Protein AF-A0A2N6A3S1-F1 (afdb_monomer_lite)

pLDDT: mean 78.25, std 19.16, range [36.84, 97.0]

Radius of gyration: 30.88 Å; chains: 1; bounding box: 65×72×86 Å

Foldseek 3Di:
DDFQAALAQRHGDDDQQQFEADLVRDGDRRHGNQQHYNRDGPDLPDDLVNSLVVQLVVCVVVDVDDSVVSSVVSVVPRCPGPSNCPPDPDPDPVVVVVVVVVVVVVVVVVVVVVVVVVVVPPDDDDDDDDPDDPPPDPDPVVVVCPVVVVVVVVVVVVCVVVVVVVVVVVVVVVVVVVVVVVVVVVVVVCVVVVVD

Secondary structure (DSSP, 8-state):
-PPEE-TTT--EE-SGGGEEE-TTS-EEEEEETTTEETTEESSTT--HHHHHHHHHHHHHHHSS--HHHHHHHHHHHGGGSTTT-SS-----HHHHHHHHHHHHHHHHHHHHHHHHHHHTTSS-------SSGGG----THHHHHHHHHHHHHHHHHHHHHHHHHHHHHHHHHHHHHHHHHHHHHHHHHHHHHHT-

Structure (mmCIF, N/CA/C/O backbone):
data_AF-A0A2N6A3S1-F1
#
_entry.id   AF-A0A2N6A3S1-F1
#
loop_
_atom_site.group_PDB
_atom_site.id
_atom_site.type_symbol
_atom_site.label_atom_id
_atom_site.label_alt_id
_atom_site.label_comp_id
_atom_site.label_asym_id
_atom_site.label_entity_id
_atom_site.label_seq_id
_atom_site.pdbx_PDB_ins_code
_atom_site.Cartn_x
_atom_site.Cartn_y
_atom_site.Cartn_z
_atom_site.occupancy
_atom_site.B_iso_or_equiv
_atom_site.auth_seq_id
_atom_site.auth_comp_id
_atom_site.auth_asym_id
_atom_site.auth_atom_id
_atom_site.pdbx_PDB_model_num
ATOM 1 N N . MET A 1 1 ? -23.452 -13.274 -4.637 1.00 40.59 1 MET A N 1
ATOM 2 C CA . MET A 1 1 ? -23.212 -12.513 -3.392 1.00 40.59 1 MET A CA 1
ATOM 3 C C . MET A 1 1 ? -21.810 -11.937 -3.484 1.00 40.59 1 MET A C 1
ATOM 5 O O . MET A 1 1 ? -20.879 -12.708 -3.671 1.00 40.59 1 MET A O 1
ATOM 9 N N . GLY A 1 2 ? -21.663 -10.611 -3.503 1.00 53.91 2 GLY A N 1
ATOM 10 C CA . GLY A 1 2 ? -20.340 -9.985 -3.580 1.00 53.91 2 GLY A CA 1
ATOM 11 C C . GLY A 1 2 ? -19.585 -10.188 -2.268 1.00 53.91 2 GLY A C 1
ATOM 12 O O . GLY A 1 2 ? -20.137 -9.924 -1.204 1.00 53.91 2 GLY A O 1
ATOM 13 N N . THR A 1 3 ? -18.351 -10.680 -2.330 1.00 72.06 3 THR A N 1
ATOM 14 C CA . THR A 1 3 ? -17.467 -10.790 -1.162 1.00 72.06 3 THR A CA 1
ATOM 15 C C . THR A 1 3 ? -17.100 -9.393 -0.672 1.00 72.06 3 THR A C 1
ATOM 17 O O . THR A 1 3 ? -16.546 -8.606 -1.444 1.00 72.06 3 THR A O 1
ATOM 20 N N . ALA A 1 4 ? -17.387 -9.078 0.593 1.00 89.81 4 ALA A N 1
ATOM 21 C CA . ALA A 1 4 ? -16.931 -7.833 1.202 1.00 89.81 4 ALA A CA 1
ATOM 22 C C . ALA A 1 4 ? -15.394 -7.799 1.209 1.00 89.81 4 ALA A C 1
ATOM 24 O O . ALA A 1 4 ? -14.749 -8.814 1.463 1.00 89.81 4 ALA A O 1
ATOM 25 N N . ILE A 1 5 ? -14.798 -6.644 0.913 1.00 94.75 5 ILE A N 1
ATOM 26 C CA . ILE A 1 5 ? -13.342 -6.456 0.942 1.00 94.75 5 ILE A CA 1
ATOM 27 C C . ILE A 1 5 ? -12.977 -5.364 1.941 1.00 94.75 5 ILE A C 1
ATOM 29 O O . ILE A 1 5 ? -13.645 -4.331 2.024 1.00 94.75 5 ILE A O 1
ATOM 33 N N . CYS A 1 6 ? -11.900 -5.585 2.691 1.00 95.81 6 CYS A N 1
ATOM 34 C CA . CYS A 1 6 ? -11.396 -4.616 3.651 1.00 95.81 6 CYS A CA 1
ATOM 35 C C . CYS A 1 6 ? -10.925 -3.347 2.929 1.00 95.81 6 CYS A C 1
ATOM 37 O O . CYS A 1 6 ? -9.996 -3.384 2.123 1.00 95.81 6 CYS A O 1
ATOM 39 N N . GLN A 1 7 ? -11.489 -2.202 3.298 1.00 96.19 7 GLN A N 1
ATOM 40 C CA . GLN A 1 7 ? -11.211 -0.879 2.735 1.00 96.19 7 GLN A CA 1
ATOM 41 C C . GLN A 1 7 ? -9.877 -0.260 3.210 1.00 96.19 7 GLN A C 1
ATOM 43 O O . GLN A 1 7 ? -9.628 0.928 3.016 1.00 96.19 7 GLN A O 1
ATOM 48 N N . SER A 1 8 ? -9.007 -1.060 3.834 1.00 95.94 8 SER A N 1
ATOM 49 C CA . SER A 1 8 ? -7.633 -0.695 4.212 1.00 95.94 8 SER A CA 1
ATOM 50 C C . SER A 1 8 ? -6.605 -1.593 3.522 1.00 95.94 8 SER A C 1
ATOM 52 O O . SER A 1 8 ? -5.599 -1.105 3.016 1.00 95.94 8 SER A O 1
ATOM 54 N N . CYS A 1 9 ? -6.843 -2.906 3.464 1.00 95.56 9 CYS A N 1
ATOM 55 C CA . CYS A 1 9 ? -5.864 -3.854 2.929 1.00 95.56 9 CYS A CA 1
ATOM 56 C C . CYS A 1 9 ? -6.309 -4.634 1.691 1.00 95.56 9 CYS A C 1
ATOM 58 O O . CYS A 1 9 ? -5.482 -5.326 1.113 1.00 95.56 9 CYS A O 1
ATOM 60 N N . GLY A 1 10 ? -7.574 -4.547 1.279 1.00 92.88 10 GLY A N 1
ATOM 61 C CA . GLY A 1 10 ? -8.109 -5.316 0.152 1.00 92.88 10 GLY A CA 1
ATOM 62 C C . GLY A 1 10 ? -8.348 -6.799 0.456 1.00 92.88 10 GLY A C 1
ATOM 63 O O . GLY A 1 10 ? -8.676 -7.556 -0.452 1.00 92.88 10 GLY A O 1
ATOM 64 N N . MET A 1 11 ? -8.200 -7.229 1.715 1.00 92.44 11 MET A N 1
ATOM 65 C CA . MET A 1 11 ? -8.457 -8.611 2.126 1.00 92.44 11 MET A CA 1
ATOM 66 C C . MET A 1 11 ? -9.954 -8.946 1.999 1.00 92.44 11 MET A C 1
ATOM 68 O O . MET A 1 11 ? -10.770 -8.187 2.529 1.00 92.44 11 MET A O 1
ATOM 72 N N . PRO A 1 12 ? -10.327 -10.066 1.355 1.00 92.25 12 PRO A N 1
ATOM 73 C CA . PRO A 1 12 ? -11.697 -10.568 1.382 1.00 92.25 12 PRO A CA 1
ATOM 74 C C . PRO A 1 12 ? -12.131 -10.899 2.815 1.00 92.25 12 PRO A C 1
ATOM 76 O O . PRO A 1 12 ? -11.386 -11.547 3.547 1.00 92.25 12 PRO A O 1
ATOM 79 N N . MET A 1 13 ? -13.323 -10.456 3.202 1.00 93.81 13 MET A N 1
ATOM 80 C CA . MET A 1 13 ? -13.944 -10.701 4.504 1.00 93.81 13 MET A CA 1
ATOM 81 C C . MET A 1 13 ? -15.180 -11.571 4.274 1.00 93.81 13 MET A C 1
ATOM 83 O O . MET A 1 13 ? -16.148 -11.128 3.650 1.00 93.81 13 MET A O 1
ATOM 87 N N . VAL A 1 14 ? -15.115 -12.828 4.713 1.00 91.75 14 VAL A N 1
ATOM 88 C CA . VAL A 1 14 ? -16.151 -13.845 4.459 1.00 91.75 14 VAL A CA 1
ATOM 89 C C . VAL A 1 14 ? -16.746 -14.352 5.767 1.00 91.75 14 VAL A C 1
ATOM 91 O O . VAL A 1 14 ? -17.958 -14.517 5.860 1.00 91.75 14 VAL A O 1
ATOM 94 N N . LYS A 1 15 ? -15.908 -14.592 6.778 1.00 92.00 15 LYS A N 1
ATOM 95 C CA . LYS A 1 15 ? -16.321 -15.056 8.105 1.00 92.00 15 LYS A CA 1
ATOM 96 C C . LYS A 1 15 ? -16.582 -13.864 9.015 1.00 92.00 15 LYS A C 1
ATOM 98 O O . LYS A 1 15 ? -15.930 -12.837 8.877 1.00 92.00 15 LYS A O 1
ATOM 103 N N . ASP A 1 16 ? -17.455 -14.024 10.004 1.00 89.19 16 ASP A N 1
ATOM 104 C CA . ASP A 1 16 ? -17.755 -12.950 10.962 1.00 89.19 16 ASP A CA 1
ATOM 105 C C . ASP A 1 16 ? -16.513 -12.474 11.733 1.00 89.19 16 ASP A C 1
ATOM 107 O O . ASP A 1 16 ? -16.355 -11.278 11.965 1.00 89.19 16 ASP A O 1
ATOM 111 N N . ASN A 1 17 ? -15.571 -13.379 12.014 1.00 91.75 17 ASN A N 1
ATOM 112 C CA . ASN A 1 17 ? -14.302 -13.044 12.668 1.00 91.75 17 ASN A CA 1
ATOM 113 C C . ASN A 1 17 ? -13.312 -12.293 11.760 1.00 91.75 17 ASN A C 1
ATOM 115 O O . ASN A 1 17 ? -12.285 -11.828 12.246 1.00 91.75 17 ASN A O 1
ATOM 119 N N . ASP A 1 18 ? -13.587 -12.169 10.456 1.00 94.94 18 ASP A N 1
ATOM 120 C CA . ASP A 1 18 ? -12.730 -11.396 9.555 1.00 94.94 18 ASP A CA 1
ATOM 121 C C . ASP A 1 18 ? -12.914 -9.885 9.768 1.00 94.94 18 ASP A C 1
ATOM 123 O O . ASP A 1 18 ? -12.028 -9.107 9.413 1.00 94.94 18 ASP A O 1
ATOM 127 N N . PHE A 1 19 ? -14.041 -9.462 10.342 1.00 96.31 19 PHE A N 1
ATOM 128 C CA . PHE A 1 19 ? -14.463 -8.069 10.461 1.00 96.31 19 PHE A CA 1
ATOM 129 C C . PHE A 1 19 ? -13.885 -7.383 11.703 1.00 96.31 19 PHE A C 1
ATOM 131 O O . PHE A 1 19 ? -13.665 -8.008 12.737 1.00 96.31 19 PHE A O 1
ATOM 138 N N . GLY A 1 20 ? -13.607 -6.085 11.588 1.00 96.38 20 GLY A N 1
ATOM 139 C CA . GLY A 1 20 ? -13.110 -5.268 12.691 1.00 96.38 20 GLY A CA 1
ATOM 140 C C . GLY A 1 20 ? -14.171 -4.983 13.747 1.00 96.38 20 GLY A C 1
ATOM 141 O O . GLY A 1 20 ? -15.329 -5.373 13.605 1.00 96.38 20 GLY A O 1
ATOM 142 N N . THR A 1 21 ? -13.776 -4.262 14.795 1.00 96.50 21 THR A N 1
ATOM 143 C CA . THR A 1 21 ? -14.682 -3.851 15.878 1.00 96.50 21 THR A CA 1
ATOM 144 C C . THR A 1 21 ? -14.666 -2.344 16.103 1.00 96.50 21 THR A C 1
ATOM 146 O O . THR A 1 21 ? -13.625 -1.691 15.969 1.00 96.50 21 THR A O 1
ATOM 149 N N . ASP A 1 22 ? -15.826 -1.778 16.428 1.00 95.75 22 ASP A N 1
ATOM 150 C CA . ASP A 1 22 ? -15.943 -0.406 16.922 1.00 95.75 22 ASP A CA 1
ATOM 151 C C . ASP A 1 22 ? -15.547 -0.302 18.410 1.00 95.75 22 ASP A C 1
ATOM 153 O O . ASP A 1 22 ? -15.037 -1.258 18.998 1.00 95.75 22 ASP A O 1
ATOM 157 N N . LYS A 1 23 ? -15.716 0.884 19.011 1.00 95.94 23 LYS A N 1
ATOM 158 C CA . LYS A 1 23 ? -15.348 1.135 20.417 1.00 95.94 23 LYS A CA 1
ATOM 159 C C . LYS A 1 23 ? -16.179 0.320 21.407 1.00 95.94 23 LYS A C 1
ATOM 161 O O . LYS A 1 23 ? -15.682 0.007 22.484 1.00 95.94 23 LYS A O 1
ATOM 166 N N . ASP A 1 24 ? -17.401 -0.025 21.024 1.00 95.44 24 ASP A N 1
ATOM 167 C CA . ASP A 1 24 ? -18.356 -0.766 21.845 1.00 95.44 24 ASP A CA 1
ATOM 168 C C . ASP A 1 24 ? -18.225 -2.286 21.628 1.00 95.44 24 ASP A C 1
ATOM 170 O O . ASP A 1 24 ? -18.925 -3.078 22.253 1.00 95.44 24 ASP A O 1
ATOM 174 N N . GLY A 1 25 ? -17.302 -2.709 20.755 1.00 92.38 25 GLY A N 1
ATOM 175 C CA . GLY A 1 25 ? -17.060 -4.108 20.418 1.00 92.38 25 GLY A CA 1
ATOM 176 C C . GLY A 1 25 ? -17.994 -4.656 19.339 1.00 92.38 25 GLY A C 1
ATOM 177 O O . GLY A 1 25 ? -17.904 -5.840 19.012 1.00 92.38 25 GLY A O 1
ATOM 178 N N . ASN A 1 26 ? -18.856 -3.825 18.746 1.00 93.62 26 ASN A N 1
ATOM 179 C CA . ASN A 1 26 ? -19.722 -4.259 17.658 1.00 93.62 26 ASN A CA 1
ATOM 180 C C . ASN A 1 26 ? -18.926 -4.423 16.366 1.00 93.62 26 ASN A C 1
ATOM 182 O O . ASN A 1 26 ? -17.915 -3.760 16.119 1.00 93.62 26 ASN A O 1
ATOM 186 N N . ARG A 1 27 ? -19.427 -5.306 15.505 1.00 93.75 27 ARG A N 1
ATOM 187 C CA . ARG A 1 27 ? -18.833 -5.601 14.205 1.00 93.75 27 ARG A CA 1
ATOM 188 C C . ARG A 1 27 ? -18.808 -4.370 13.295 1.00 93.75 27 ARG A C 1
ATOM 190 O O . ARG A 1 27 ? -19.829 -3.736 13.043 1.00 93.75 27 ARG A O 1
ATOM 197 N N . GLN A 1 28 ? -17.648 -4.131 12.697 1.00 94.00 28 GLN A N 1
ATOM 198 C CA . GLN A 1 28 ? -17.397 -3.102 11.699 1.00 94.00 28 GLN A CA 1
ATOM 199 C C . GLN A 1 28 ? -17.285 -3.750 10.306 1.00 94.00 28 GLN A C 1
ATOM 201 O O . GLN A 1 28 ? -16.495 -4.667 10.097 1.00 94.00 28 GLN A O 1
ATOM 206 N N . ASN A 1 29 ? -18.083 -3.280 9.339 1.00 93.50 29 ASN A N 1
ATOM 207 C CA . ASN A 1 29 ? -18.257 -3.953 8.039 1.00 93.50 29 ASN A CA 1
ATOM 208 C C . ASN A 1 29 ? -17.315 -3.494 6.910 1.00 93.50 29 ASN A C 1
ATOM 210 O O . ASN A 1 29 ? -17.311 -4.089 5.833 1.00 93.50 29 ASN A O 1
ATOM 214 N N . GLU A 1 30 ? -16.530 -2.441 7.120 1.00 94.50 30 GLU A N 1
ATOM 215 C CA . GLU A 1 30 ? -15.642 -1.859 6.106 1.00 94.50 30 GLU A CA 1
ATOM 216 C C . GLU A 1 30 ? -14.191 -2.331 6.221 1.00 94.50 30 GLU A C 1
ATOM 218 O O . GLU A 1 30 ? -13.471 -2.368 5.226 1.00 94.50 30 GLU A O 1
ATOM 223 N N . PHE A 1 31 ? -13.732 -2.683 7.415 1.00 96.25 31 PHE A N 1
ATOM 224 C CA . PHE A 1 31 ? -12.349 -3.016 7.716 1.00 96.25 31 PHE A CA 1
ATOM 225 C C . PHE A 1 31 ? -12.273 -4.379 8.384 1.00 96.25 31 PHE A C 1
ATOM 227 O O . PHE A 1 31 ? -13.151 -4.767 9.149 1.00 96.25 31 PHE A O 1
ATOM 234 N N . CYS A 1 32 ? -11.184 -5.095 8.120 1.00 96.56 32 CYS A N 1
ATOM 235 C CA . CYS A 1 32 ? -10.938 -6.367 8.773 1.00 96.56 32 CYS A CA 1
ATOM 236 C C . CYS A 1 32 ? -10.357 -6.186 10.175 1.00 96.56 32 CYS A C 1
ATOM 238 O O . CYS A 1 32 ? -9.728 -5.161 10.467 1.00 96.56 32 CYS A O 1
ATOM 240 N N . HIS A 1 33 ? -10.456 -7.229 10.997 1.00 96.44 33 HIS A N 1
ATOM 241 C CA . HIS A 1 33 ? -9.932 -7.231 12.362 1.00 96.44 33 HIS A CA 1
ATOM 242 C C . HIS A 1 33 ? -8.421 -6.973 12.438 1.00 96.44 33 HIS A C 1
ATOM 244 O O . HIS A 1 33 ? -7.936 -6.488 13.448 1.00 96.44 33 HIS A O 1
ATOM 250 N N . TYR A 1 34 ? -7.639 -7.236 11.386 1.00 95.62 34 TYR A N 1
ATOM 251 C CA . TYR A 1 34 ? -6.213 -6.884 11.382 1.00 95.62 34 TYR A CA 1
ATOM 252 C C . TYR A 1 34 ? -5.954 -5.388 11.191 1.00 95.62 34 TYR A C 1
ATOM 254 O O . TYR A 1 34 ? -4.892 -4.898 11.575 1.00 95.62 34 TYR A O 1
ATOM 262 N N . CYS A 1 35 ? -6.872 -4.675 10.536 1.00 96.56 35 CYS A N 1
ATOM 263 C CA . CYS A 1 35 ? -6.706 -3.263 10.207 1.00 96.56 35 CYS A CA 1
ATOM 264 C C . CYS A 1 35 ? -7.381 -2.347 11.223 1.00 96.56 35 CYS A C 1
ATOM 266 O O . CYS A 1 35 ? -6.860 -1.261 11.460 1.00 96.56 35 CYS A O 1
ATOM 268 N N . PHE A 1 36 ? -8.510 -2.758 11.801 1.00 97.00 36 PHE A N 1
ATOM 269 C CA . PHE A 1 36 ? -9.329 -1.906 12.657 1.00 97.00 36 PHE A CA 1
ATOM 270 C C . PHE A 1 36 ? -9.892 -2.698 13.840 1.00 97.00 36 PHE A C 1
ATOM 272 O O . PHE A 1 36 ? -10.543 -3.725 13.646 1.00 97.00 36 PHE A O 1
ATOM 279 N N . GLN A 1 37 ? -9.625 -2.227 15.055 1.00 96.69 37 GLN A N 1
ATOM 280 C CA . GLN A 1 37 ? -10.066 -2.841 16.307 1.00 96.69 37 GLN A CA 1
ATOM 281 C C . GLN A 1 37 ? -10.397 -1.755 17.326 1.00 96.69 37 GLN A C 1
ATOM 283 O O . GLN A 1 37 ? -9.733 -0.718 17.355 1.00 96.69 37 GLN A O 1
ATOM 288 N N . ALA A 1 38 ? -11.390 -2.011 18.178 1.00 95.88 38 ALA A N 1
ATOM 289 C CA . ALA A 1 38 ? -11.772 -1.125 19.279 1.00 95.88 38 ALA A CA 1
ATOM 290 C C . ALA A 1 38 ? -11.993 0.340 18.836 1.00 95.88 38 ALA A C 1
ATOM 292 O O . ALA A 1 38 ? -11.645 1.288 19.540 1.00 95.88 38 ALA A O 1
ATOM 293 N N . GLY A 1 39 ? -12.532 0.543 17.628 1.00 94.56 39 GLY A N 1
ATOM 294 C CA . GLY A 1 39 ? -12.815 1.875 17.094 1.00 94.56 39 GLY A CA 1
ATOM 295 C C . GLY A 1 39 ? -11.615 2.635 16.523 1.00 94.56 39 GLY A C 1
ATOM 296 O O . GLY A 1 39 ? -11.750 3.831 16.256 1.00 94.56 39 GLY A O 1
ATOM 297 N N . GLY A 1 40 ? -10.465 1.986 16.319 1.00 95.94 40 GLY A N 1
ATOM 298 C CA . GLY A 1 40 ? -9.273 2.613 15.749 1.00 95.94 40 GLY A CA 1
ATOM 299 C C . GLY A 1 40 ? -8.482 1.711 14.803 1.00 95.94 40 GLY A C 1
ATOM 300 O O . GLY A 1 40 ? -8.590 0.485 14.823 1.00 95.94 40 GLY A O 1
ATOM 301 N N . PHE A 1 41 ? -7.647 2.328 13.960 1.00 96.62 41 PHE A N 1
ATOM 302 C CA . PHE A 1 41 ? -6.685 1.580 13.153 1.00 96.62 41 PHE A CA 1
ATOM 303 C C . PHE A 1 41 ? -5.584 0.999 14.042 1.00 96.62 41 PHE A C 1
ATOM 305 O O . PHE A 1 41 ? -4.970 1.721 14.823 1.00 96.62 41 PHE A O 1
ATOM 312 N N . THR A 1 42 ? -5.273 -0.283 13.856 1.00 96.06 42 THR A N 1
ATOM 313 C CA . THR A 1 42 ? -4.219 -0.987 14.613 1.00 96.06 42 THR A CA 1
ATOM 314 C C . THR A 1 42 ? -2.822 -0.422 14.349 1.00 96.06 42 THR A C 1
ATOM 316 O O . THR A 1 42 ? -1.935 -0.520 15.190 1.00 96.06 42 THR A O 1
ATOM 319 N N . ASN A 1 43 ? -2.622 0.193 13.180 1.00 94.12 43 ASN A N 1
ATOM 320 C CA . ASN A 1 43 ? -1.419 0.944 12.850 1.00 94.12 43 ASN A CA 1
ATOM 321 C C . ASN A 1 43 ? -1.812 2.271 12.176 1.00 94.12 43 ASN A C 1
ATOM 323 O O . ASN A 1 43 ? -1.965 2.291 10.951 1.00 94.12 43 ASN A O 1
ATOM 327 N N . PRO A 1 44 ? -2.013 3.358 12.942 1.00 93.06 44 PRO A N 1
ATOM 328 C CA . PRO A 1 44 ? -2.500 4.633 12.413 1.00 93.06 44 PRO A CA 1
ATOM 329 C C . PRO A 1 44 ? -1.474 5.352 11.526 1.00 93.06 44 PRO A C 1
ATOM 331 O O . PRO A 1 44 ? -1.868 6.037 10.589 1.00 93.06 44 PRO A O 1
ATOM 334 N N . ASN A 1 45 ? -0.177 5.139 11.763 1.00 92.62 45 ASN A N 1
ATOM 335 C CA . ASN A 1 45 ? 0.909 5.808 11.035 1.00 92.62 45 ASN A CA 1
ATOM 336 C C . ASN A 1 45 ? 1.341 5.067 9.761 1.00 92.62 45 ASN A C 1
ATOM 338 O O . ASN A 1 45 ? 2.253 5.518 9.073 1.00 92.62 45 ASN A O 1
ATOM 342 N N . LEU A 1 46 ? 0.712 3.928 9.453 1.00 92.44 46 LEU A N 1
ATOM 343 C CA . LEU A 1 46 ? 1.049 3.135 8.277 1.00 92.44 46 LEU A CA 1
ATOM 344 C C . LEU A 1 46 ? 0.819 3.936 6.996 1.00 92.44 46 LEU A C 1
ATOM 346 O O . LEU A 1 46 ? -0.285 4.427 6.746 1.00 92.44 46 LEU A O 1
ATOM 350 N N . THR A 1 47 ? 1.844 3.994 6.159 1.00 94.25 47 THR A N 1
ATOM 351 C CA . THR A 1 47 ? 1.793 4.646 4.852 1.00 94.25 47 THR A CA 1
ATOM 352 C C . THR A 1 47 ? 1.229 3.717 3.775 1.00 94.25 47 THR A C 1
ATOM 354 O O . THR A 1 47 ? 1.248 2.488 3.893 1.00 94.25 47 THR A O 1
ATOM 357 N N . LEU A 1 48 ? 0.754 4.306 2.674 1.00 93.94 48 LEU A N 1
ATOM 358 C CA . LEU A 1 48 ? 0.268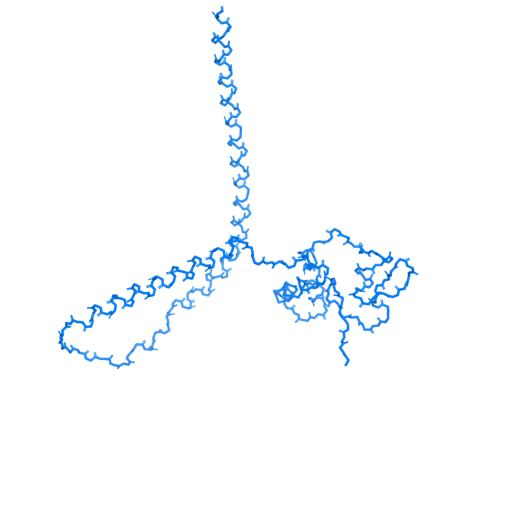 3.548 1.519 1.00 93.94 48 LEU A CA 1
ATOM 359 C C . LEU A 1 48 ? 1.366 2.651 0.918 1.00 93.94 48 LEU A C 1
ATOM 361 O O . LEU A 1 48 ? 1.095 1.500 0.588 1.00 93.94 48 LEU A O 1
ATOM 365 N N . GLU A 1 49 ? 2.605 3.140 0.819 1.00 94.44 49 GLU A N 1
ATOM 366 C CA . GLU A 1 49 ? 3.738 2.361 0.294 1.00 94.44 49 GLU A CA 1
ATOM 367 C C . GLU A 1 49 ? 4.083 1.166 1.194 1.00 94.44 49 GLU A C 1
ATOM 369 O O . GLU A 1 49 ? 4.290 0.053 0.707 1.00 94.44 49 GLU A O 1
ATOM 374 N N . GLU A 1 50 ? 4.072 1.343 2.517 1.00 94.56 50 GLU A N 1
ATOM 375 C CA . GLU A 1 50 ? 4.257 0.230 3.455 1.00 94.56 50 GLU A CA 1
ATOM 376 C C . GLU A 1 50 ? 3.125 -0.795 3.348 1.00 94.56 50 GLU A C 1
ATOM 378 O O . GLU A 1 50 ? 3.373 -2.004 3.371 1.00 94.56 50 GLU A O 1
ATOM 383 N N . GLN A 1 51 ? 1.882 -0.339 3.174 1.00 95.06 51 GLN A N 1
ATOM 384 C CA . GLN A 1 51 ? 0.752 -1.232 2.948 1.00 95.06 51 GLN A CA 1
ATOM 385 C C . GLN A 1 51 ? 0.876 -1.982 1.610 1.00 95.06 51 GLN A C 1
ATOM 387 O O . GLN A 1 51 ? 0.567 -3.174 1.568 1.00 95.06 51 GLN A O 1
ATOM 392 N N . ILE A 1 52 ? 1.354 -1.330 0.543 1.00 95.81 52 ILE A N 1
ATOM 393 C CA . ILE A 1 52 ? 1.652 -1.959 -0.755 1.00 95.81 52 ILE A CA 1
ATOM 394 C C . ILE A 1 52 ? 2.683 -3.070 -0.580 1.00 95.81 52 ILE A C 1
ATOM 396 O O . ILE A 1 52 ? 2.424 -4.194 -1.009 1.00 95.81 52 ILE A O 1
ATOM 400 N N . ASN A 1 53 ? 3.798 -2.792 0.102 1.00 95.25 53 ASN A N 1
ATOM 401 C CA . ASN A 1 53 ? 4.814 -3.800 0.413 1.00 95.25 53 ASN A CA 1
ATOM 402 C C . ASN A 1 53 ? 4.196 -4.981 1.169 1.00 95.25 53 ASN A C 1
ATOM 404 O O . ASN A 1 53 ? 4.330 -6.133 0.757 1.00 95.25 53 ASN A O 1
ATOM 408 N N . LYS A 1 54 ? 3.441 -4.701 2.237 1.00 93.44 54 LYS A N 1
ATOM 409 C CA . LYS A 1 54 ? 2.800 -5.734 3.056 1.00 93.44 54 LYS A CA 1
ATOM 410 C C . LYS A 1 54 ? 1.839 -6.601 2.243 1.00 93.44 54 LYS A C 1
ATOM 412 O O . LYS A 1 54 ? 1.872 -7.821 2.375 1.00 93.44 54 LYS A O 1
ATOM 417 N N . GLN A 1 55 ? 0.987 -6.006 1.407 1.00 93.19 55 GLN A N 1
ATOM 418 C CA . GLN A 1 55 ? 0.042 -6.776 0.591 1.00 93.19 55 GLN A CA 1
ATOM 419 C C . GLN A 1 55 ? 0.724 -7.552 -0.530 1.00 93.19 55 GLN A C 1
ATOM 421 O O . GLN A 1 55 ? 0.328 -8.686 -0.778 1.00 93.19 55 GLN A O 1
ATOM 426 N N . ALA A 1 56 ? 1.763 -7.001 -1.161 1.00 93.50 56 ALA A N 1
ATOM 427 C CA . ALA A 1 56 ? 2.535 -7.726 -2.163 1.00 93.50 56 ALA A CA 1
ATOM 428 C C . ALA A 1 56 ? 3.182 -8.981 -1.552 1.00 93.50 56 ALA A C 1
ATOM 430 O O . ALA A 1 56 ? 3.018 -10.077 -2.084 1.00 93.50 56 ALA A O 1
ATOM 431 N N . HIS A 1 57 ? 3.814 -8.859 -0.379 1.00 92.38 57 HIS A N 1
ATOM 432 C CA . HIS A 1 57 ? 4.374 -10.007 0.346 1.00 92.38 57 HIS A CA 1
ATOM 433 C C . HIS A 1 57 ? 3.320 -11.044 0.746 1.00 92.38 57 HIS A C 1
ATOM 435 O O . HIS A 1 57 ? 3.554 -12.248 0.629 1.00 92.38 57 HIS A O 1
ATOM 441 N N . MET A 1 58 ? 2.141 -10.598 1.179 1.00 89.00 58 MET A N 1
ATOM 442 C CA . MET A 1 58 ? 1.033 -11.498 1.508 1.00 89.00 58 MET A CA 1
ATOM 443 C C . MET A 1 58 ? 0.451 -12.195 0.272 1.00 89.00 58 MET A C 1
ATOM 445 O O . MET A 1 58 ? 0.055 -13.354 0.362 1.00 89.00 58 MET A O 1
ATOM 449 N N . ALA A 1 59 ? 0.400 -11.522 -0.878 1.00 89.06 59 ALA A N 1
ATOM 450 C CA . ALA A 1 59 ? -0.051 -12.121 -2.128 1.00 89.06 59 ALA A CA 1
ATOM 451 C C . ALA A 1 59 ? 0.934 -13.195 -2.607 1.00 89.06 59 ALA A C 1
ATOM 453 O O . ALA A 1 59 ? 0.503 -14.299 -2.914 1.00 89.06 59 ALA A O 1
ATOM 454 N N . MET A 1 60 ? 2.242 -12.921 -2.565 1.00 90.56 60 MET A N 1
ATOM 455 C CA . MET A 1 60 ? 3.283 -13.894 -2.927 1.00 90.56 60 MET A CA 1
ATOM 456 C C . MET A 1 60 ? 3.280 -15.148 -2.044 1.00 90.56 60 MET A C 1
ATOM 458 O O . MET A 1 60 ? 3.588 -16.234 -2.521 1.00 90.56 60 MET A O 1
ATOM 462 N N . SER A 1 61 ? 2.946 -15.024 -0.754 1.00 88.44 61 SER A N 1
ATOM 463 C CA . SER A 1 61 ? 2.912 -16.182 0.153 1.00 88.44 61 SER A CA 1
ATOM 464 C C . SER A 1 61 ? 1.647 -17.028 0.018 1.00 88.44 61 SER A C 1
ATOM 466 O O . SER A 1 61 ? 1.658 -18.207 0.363 1.00 88.44 61 SER A O 1
ATOM 468 N N . ARG A 1 62 ? 0.547 -16.440 -0.469 1.00 84.25 62 ARG A N 1
ATOM 469 C CA . ARG A 1 62 ? -0.763 -17.105 -0.580 1.00 84.25 62 ARG A CA 1
ATOM 470 C C . ARG A 1 62 ? -1.123 -17.524 -2.000 1.00 84.25 62 ARG A C 1
ATOM 472 O O . ARG A 1 62 ? -2.024 -18.336 -2.179 1.00 84.25 62 ARG A O 1
ATOM 479 N N . GLN A 1 63 ? -0.476 -16.940 -2.999 1.00 80.44 63 GLN A N 1
ATOM 480 C CA . GLN A 1 63 ? -0.741 -17.154 -4.415 1.00 80.44 63 GLN A CA 1
ATOM 481 C C . GLN A 1 63 ? 0.588 -17.373 -5.132 1.00 80.44 63 GLN A C 1
ATOM 483 O O . GLN A 1 63 ? 1.589 -16.746 -4.800 1.00 80.44 63 GLN A O 1
ATOM 488 N N . ALA A 1 64 ? 0.593 -18.223 -6.157 1.00 84.50 64 ALA A N 1
ATOM 489 C CA . ALA A 1 64 ? 1.750 -18.409 -7.030 1.00 84.50 64 ALA A CA 1
ATOM 490 C C . ALA A 1 64 ? 1.880 -17.232 -8.020 1.00 84.50 64 ALA A C 1
ATOM 492 O O . ALA A 1 64 ? 1.750 -17.405 -9.230 1.00 84.50 64 ALA A O 1
ATOM 493 N N . ILE A 1 65 ? 2.068 -16.018 -7.495 1.00 90.69 65 ILE A N 1
ATOM 494 C CA . ILE A 1 65 ? 2.204 -14.774 -8.259 1.00 90.69 65 ILE A CA 1
ATOM 495 C C . ILE A 1 65 ? 3.632 -14.234 -8.147 1.00 90.69 65 ILE A C 1
ATOM 497 O O . ILE A 1 65 ? 4.273 -14.342 -7.101 1.00 90.69 65 ILE A O 1
ATOM 501 N N . SER A 1 66 ? 4.142 -13.648 -9.233 1.00 94.12 66 SER A N 1
ATOM 502 C CA . SER A 1 66 ? 5.465 -13.027 -9.225 1.00 94.12 66 SER A CA 1
ATOM 503 C C . SER A 1 66 ? 5.483 -11.778 -8.337 1.00 94.12 66 SER A C 1
ATOM 505 O O . SER A 1 66 ? 4.473 -11.087 -8.198 1.00 94.12 66 SER A O 1
ATOM 507 N N . GLU A 1 67 ? 6.648 -11.440 -7.782 1.00 93.06 67 GLU A N 1
ATOM 508 C CA . GLU A 1 67 ? 6.829 -10.214 -6.996 1.00 93.06 67 GLU A CA 1
ATOM 509 C C . GLU A 1 67 ? 6.367 -8.975 -7.769 1.00 93.06 67 GLU A C 1
ATOM 511 O O . GLU A 1 67 ? 5.578 -8.170 -7.274 1.00 93.06 67 GLU A O 1
ATOM 516 N N . LYS A 1 68 ? 6.793 -8.859 -9.029 1.00 95.06 68 LYS A N 1
ATOM 517 C CA . LYS A 1 68 ? 6.435 -7.737 -9.898 1.00 95.06 68 LYS A CA 1
ATOM 518 C C . LYS A 1 68 ? 4.919 -7.589 -10.043 1.00 95.06 68 LYS A C 1
ATOM 520 O O . LYS A 1 68 ? 4.412 -6.470 -9.946 1.00 95.06 68 LYS A O 1
ATOM 525 N N . ASP A 1 69 ? 4.210 -8.691 -10.266 1.00 93.69 69 ASP A N 1
ATOM 526 C CA . ASP A 1 69 ? 2.762 -8.669 -10.471 1.00 93.69 69 ASP A CA 1
ATOM 527 C C . ASP A 1 69 ? 2.018 -8.407 -9.159 1.00 93.69 69 ASP A C 1
ATOM 529 O O . ASP A 1 69 ? 1.075 -7.615 -9.142 1.00 93.69 69 ASP A O 1
ATOM 533 N N . ALA A 1 70 ? 2.497 -8.966 -8.042 1.00 93.56 70 ALA A N 1
ATOM 534 C CA . ALA A 1 70 ? 1.965 -8.693 -6.708 1.00 93.56 70 ALA A CA 1
ATOM 535 C C . ALA A 1 70 ? 2.031 -7.193 -6.377 1.00 93.56 70 ALA A C 1
ATOM 537 O O . ALA A 1 70 ? 1.040 -6.589 -5.957 1.00 93.56 70 ALA A O 1
ATOM 538 N N . TYR A 1 71 ? 3.176 -6.560 -6.643 1.00 95.25 71 TYR A N 1
ATOM 539 C CA . TYR A 1 71 ? 3.349 -5.119 -6.482 1.00 95.25 71 TYR A CA 1
ATOM 540 C C . TYR A 1 71 ? 2.483 -4.304 -7.436 1.00 95.25 71 TYR A C 1
ATOM 542 O O . TYR A 1 71 ? 1.881 -3.314 -7.018 1.00 95.25 71 TYR A O 1
ATOM 550 N N . ALA A 1 72 ? 2.407 -4.697 -8.709 1.00 94.81 72 ALA A N 1
ATOM 551 C CA . ALA A 1 72 ? 1.580 -4.010 -9.695 1.00 94.81 72 ALA A CA 1
ATOM 552 C C . ALA A 1 72 ? 0.096 -4.041 -9.297 1.00 94.81 72 ALA A C 1
ATOM 554 O O . ALA A 1 72 ? -0.588 -3.017 -9.359 1.00 94.81 72 ALA A O 1
ATOM 555 N N . GLN A 1 73 ? -0.391 -5.187 -8.821 1.00 92.69 73 GLN A N 1
ATOM 556 C CA . GLN A 1 73 ? -1.762 -5.344 -8.355 1.00 92.69 73 GLN A CA 1
ATOM 557 C C . GLN A 1 73 ? -2.022 -4.537 -7.079 1.00 92.69 73 GLN A C 1
ATOM 559 O O . GLN A 1 73 ? -3.005 -3.797 -7.022 1.00 92.69 73 GLN A O 1
ATOM 564 N N . ALA A 1 74 ? -1.129 -4.604 -6.088 1.00 93.75 74 ALA A N 1
ATOM 565 C CA . ALA A 1 74 ? -1.250 -3.825 -4.857 1.00 93.75 74 ALA A CA 1
ATOM 566 C C . ALA A 1 74 ? -1.274 -2.311 -5.141 1.00 93.75 74 ALA A C 1
ATOM 568 O O . ALA A 1 74 ? -2.151 -1.609 -4.638 1.00 93.75 74 ALA A O 1
ATOM 569 N N . LYS A 1 75 ? -0.390 -1.821 -6.022 1.00 95.19 75 LYS A N 1
ATOM 570 C CA . LYS A 1 75 ? -0.350 -0.415 -6.469 1.00 95.19 75 LYS A CA 1
ATOM 571 C C . LYS A 1 75 ? -1.595 0.014 -7.231 1.00 95.19 75 LYS A C 1
ATOM 573 O O . LYS A 1 75 ? -1.964 1.180 -7.179 1.00 95.19 75 LYS A O 1
ATOM 578 N N . LYS A 1 76 ? -2.248 -0.906 -7.938 1.00 93.44 76 LYS A N 1
ATOM 579 C CA . LYS A 1 76 ? -3.497 -0.625 -8.650 1.00 93.44 76 LYS A CA 1
ATOM 580 C C . LYS A 1 76 ? -4.698 -0.574 -7.705 1.00 93.44 76 LYS A C 1
ATOM 582 O O . LYS A 1 76 ? -5.589 0.245 -7.900 1.00 93.44 76 LYS A O 1
ATOM 587 N N . VAL A 1 77 ? -4.753 -1.455 -6.708 1.00 91.81 77 VAL A N 1
ATOM 588 C CA . VAL A 1 77 ? -5.944 -1.633 -5.861 1.00 91.81 77 VAL A CA 1
ATOM 589 C C . VAL A 1 77 ? -5.928 -0.713 -4.644 1.00 91.81 77 VAL A C 1
ATOM 591 O O . VAL A 1 77 ? -6.916 -0.029 -4.395 1.00 91.81 77 VAL A O 1
ATOM 594 N N . LEU A 1 78 ? -4.825 -0.672 -3.894 1.00 94.88 78 LEU A N 1
ATOM 595 C CA . LEU A 1 78 ? -4.783 -0.017 -2.584 1.00 94.88 78 LEU A CA 1
ATOM 596 C C . LEU A 1 78 ? -5.106 1.486 -2.607 1.00 94.88 78 LEU A C 1
ATOM 598 O O . LEU A 1 78 ? -5.893 1.896 -1.759 1.00 94.88 78 LEU A O 1
ATOM 602 N N . PRO A 1 79 ? -4.627 2.304 -3.566 1.00 94.69 79 PRO A N 1
ATOM 603 C CA . PRO A 1 79 ? -4.965 3.733 -3.600 1.00 94.69 79 PRO A CA 1
ATOM 604 C C . PRO A 1 79 ? -6.468 4.015 -3.751 1.00 94.69 79 PRO A C 1
ATOM 606 O O . PRO A 1 79 ? -6.929 5.112 -3.453 1.00 94.69 79 PRO A O 1
ATOM 609 N N . ASN A 1 80 ? -7.239 3.028 -4.217 1.00 92.56 80 ASN A N 1
ATOM 610 C CA . ASN A 1 80 ? -8.677 3.146 -4.432 1.00 92.56 80 ASN A CA 1
ATOM 611 C C . ASN A 1 80 ? -9.515 2.711 -3.218 1.00 92.56 80 ASN A C 1
ATOM 613 O O . ASN A 1 80 ? -10.741 2.722 -3.303 1.00 92.56 80 ASN A O 1
ATOM 617 N N . LEU A 1 81 ? -8.895 2.308 -2.104 1.00 94.44 81 LEU A N 1
ATOM 618 C CA . LEU A 1 81 ? -9.617 1.925 -0.888 1.00 94.44 81 LEU A CA 1
ATOM 619 C C . LEU A 1 81 ? -9.808 3.127 0.044 1.00 94.44 81 LEU A C 1
ATOM 621 O O . LEU A 1 81 ? -8.928 3.985 0.131 1.00 94.44 81 LEU A O 1
ATOM 625 N N . ARG A 1 82 ? -10.919 3.156 0.796 1.00 93.62 82 ARG A N 1
ATOM 626 C CA . ARG A 1 82 ? -11.327 4.320 1.613 1.00 93.62 82 ARG A CA 1
ATOM 627 C C . ARG A 1 82 ? -10.235 4.869 2.525 1.00 93.62 82 ARG A C 1
ATOM 629 O O . ARG A 1 82 ? -10.106 6.080 2.638 1.00 93.62 82 ARG A O 1
ATOM 636 N N . ARG A 1 83 ? -9.424 4.006 3.149 1.00 94.31 83 ARG A N 1
ATOM 637 C CA . ARG A 1 83 ? -8.335 4.447 4.037 1.00 94.31 83 ARG A CA 1
ATOM 638 C C . ARG A 1 83 ? -7.317 5.351 3.332 1.00 94.31 83 ARG A C 1
ATOM 640 O O . ARG A 1 83 ? -6.737 6.226 3.964 1.00 94.31 83 ARG A O 1
ATOM 647 N N . TRP A 1 84 ? -7.071 5.100 2.051 1.00 93.38 84 TRP A N 1
ATOM 648 C CA . TRP A 1 84 ? -5.998 5.726 1.275 1.00 93.38 84 TRP A CA 1
ATOM 649 C C . TRP A 1 84 ? -6.497 6.838 0.356 1.00 93.38 84 TRP A C 1
ATOM 651 O O . TRP A 1 84 ? -5.697 7.568 -0.225 1.00 93.38 84 TRP A O 1
ATOM 661 N N . GLN A 1 85 ? -7.815 6.990 0.252 1.00 87.94 85 GLN A N 1
ATOM 662 C CA . GLN A 1 85 ? -8.459 8.091 -0.441 1.00 87.94 85 GLN A CA 1
ATOM 663 C C . GLN A 1 85 ? -8.494 9.319 0.472 1.00 87.94 85 GLN A C 1
ATOM 665 O O . GLN A 1 85 ? -9.532 9.677 1.021 1.00 87.94 85 GLN A O 1
ATOM 670 N N . THR A 1 86 ? -7.359 9.995 0.634 1.00 67.75 86 THR A N 1
ATOM 671 C CA . THR A 1 86 ? -7.383 11.402 1.043 1.00 67.75 86 THR A CA 1
ATOM 672 C C . THR A 1 86 ? -7.965 12.195 -0.125 1.00 67.75 86 THR A C 1
ATOM 674 O O . THR A 1 86 ? -7.372 12.206 -1.200 1.00 67.75 86 THR A O 1
ATOM 677 N N . GLU A 1 87 ? -9.188 12.713 0.057 1.00 52.16 87 GLU A N 1
ATOM 678 C CA . GLU A 1 87 ? -10.000 13.508 -0.886 1.00 52.16 87 GLU A CA 1
ATOM 679 C C . GLU A 1 87 ? -9.379 13.688 -2.280 1.00 52.16 87 GLU A C 1
ATOM 681 O O . GLU A 1 87 ? -8.640 14.634 -2.515 1.00 52.16 87 GLU A O 1
ATOM 686 N N . LYS A 1 88 ? -9.684 12.762 -3.205 1.00 47.09 88 LYS A N 1
ATOM 687 C CA . LYS A 1 88 ? -9.351 12.841 -4.640 1.00 47.09 88 LYS A CA 1
ATOM 688 C C . LYS A 1 88 ? -7.912 13.314 -4.909 1.00 47.09 88 LYS A C 1
ATOM 690 O O . LYS A 1 88 ? -7.675 14.496 -5.142 1.00 47.09 88 LYS A O 1
ATOM 695 N N . GLN A 1 89 ? -6.959 12.387 -5.015 1.00 43.03 89 GLN A N 1
ATOM 696 C CA . GLN A 1 89 ? -5.683 12.711 -5.659 1.00 43.03 89 GLN A CA 1
ATOM 697 C C . GLN A 1 89 ? -5.929 13.065 -7.137 1.00 43.03 89 GLN A C 1
ATOM 699 O O . GLN A 1 89 ? -5.901 12.205 -8.018 1.00 43.03 89 GLN A O 1
ATOM 704 N N . GLU A 1 90 ? -6.213 14.341 -7.409 1.00 46.25 90 GLU A N 1
ATOM 705 C CA . GLU A 1 90 ? -6.123 14.906 -8.745 1.00 46.25 90 GLU A CA 1
ATOM 706 C C . GLU A 1 90 ? -4.677 14.753 -9.237 1.00 46.25 90 GLU A C 1
ATOM 708 O O . GLU A 1 90 ? -3.732 14.921 -8.455 1.00 46.25 90 GLU A O 1
ATOM 713 N N . PRO A 1 91 ? -4.471 14.431 -10.528 1.00 52.03 91 PRO A N 1
ATOM 714 C CA . PRO A 1 91 ? -3.134 14.336 -11.095 1.00 52.03 91 PRO A CA 1
ATOM 715 C C . PRO A 1 91 ? -2.355 15.614 -10.784 1.00 52.03 91 PRO A C 1
ATOM 717 O O . PRO A 1 91 ? -2.866 16.719 -10.977 1.00 52.03 91 PRO A O 1
ATOM 720 N N . ASN A 1 92 ? -1.117 15.445 -10.303 1.00 44.31 92 ASN A N 1
ATOM 721 C CA . ASN A 1 92 ? -0.245 16.522 -9.833 1.00 44.31 92 ASN A CA 1
ATOM 722 C C . ASN A 1 92 ? -0.369 17.760 -10.748 1.00 44.31 92 ASN A C 1
ATOM 724 O O . ASN A 1 92 ? -0.181 17.629 -11.962 1.00 44.31 92 ASN A O 1
ATOM 728 N N . PRO A 1 93 ? -0.641 18.968 -10.220 1.00 54.84 93 PRO A N 1
ATOM 729 C CA . PRO A 1 93 ? -0.847 20.159 -11.045 1.00 54.84 93 PRO A CA 1
ATOM 730 C C . PRO A 1 93 ? 0.349 20.465 -11.960 1.00 54.84 93 PRO A C 1
ATOM 732 O O . PRO A 1 93 ? 0.172 21.036 -13.035 1.00 54.84 93 PRO A O 1
ATOM 735 N N . LYS A 1 94 ? 1.566 20.035 -11.596 1.00 56.38 94 LYS A N 1
ATOM 736 C CA . LYS A 1 94 ? 2.739 20.085 -12.482 1.00 56.38 94 LYS A CA 1
ATOM 737 C C . LYS A 1 94 ? 2.601 19.105 -13.653 1.00 56.38 94 LYS A C 1
ATOM 739 O O . LYS A 1 94 ? 2.834 19.493 -14.790 1.00 56.38 94 LYS A O 1
ATOM 744 N N . GLN A 1 95 ? 2.159 17.873 -13.402 1.00 63.19 95 GLN A N 1
ATOM 745 C CA . GLN A 1 95 ? 1.931 16.840 -14.419 1.00 63.19 95 GLN A CA 1
ATOM 746 C C . GLN A 1 95 ? 0.794 17.213 -15.381 1.00 63.19 95 GLN A C 1
ATOM 748 O O . GLN A 1 95 ? 0.951 17.051 -16.589 1.00 63.19 95 GLN A O 1
ATOM 753 N N . LYS A 1 96 ? -0.301 17.806 -14.882 1.00 67.06 96 LYS A N 1
ATOM 754 C CA . LYS A 1 96 ? -1.390 18.343 -15.719 1.00 67.06 96 LYS A CA 1
ATOM 755 C C . LYS A 1 96 ? -0.879 19.425 -16.678 1.00 67.06 96 LYS A C 1
ATOM 757 O O . LYS A 1 96 ? -1.205 19.394 -17.861 1.00 67.06 96 LYS A O 1
ATOM 762 N N . LYS A 1 97 ? -0.007 20.325 -16.200 1.00 74.00 97 LYS A N 1
ATOM 763 C CA . LYS A 1 97 ? 0.652 21.338 -17.045 1.00 74.00 97 LYS A CA 1
ATOM 764 C C . LYS A 1 97 ? 1.552 20.705 -18.111 1.00 74.00 97 LYS A C 1
ATOM 766 O O . LYS A 1 97 ? 1.464 21.106 -19.264 1.00 74.00 97 LYS A O 1
ATOM 771 N N . PHE A 1 98 ? 2.354 19.693 -17.768 1.00 76.12 98 PHE A N 1
ATOM 772 C CA . PHE A 1 98 ? 3.203 19.000 -18.748 1.00 76.12 98 PHE A CA 1
ATOM 773 C C . PHE A 1 98 ? 2.399 18.282 -19.838 1.00 76.12 98 PHE A C 1
ATOM 775 O O . PHE A 1 98 ? 2.780 18.358 -21.001 1.00 76.12 98 PHE A O 1
ATOM 782 N N . VAL A 1 99 ? 1.279 17.634 -19.494 1.00 76.06 99 VAL A N 1
ATOM 783 C CA . VAL A 1 99 ? 0.416 16.956 -20.480 1.00 76.06 99 VAL A CA 1
ATOM 784 C C . VAL A 1 99 ? -0.225 17.963 -21.434 1.00 76.06 99 VAL A C 1
ATOM 786 O O . VAL A 1 99 ? -0.205 17.748 -22.642 1.00 76.06 99 VAL A O 1
ATOM 789 N N . VAL A 1 100 ? -0.727 19.089 -20.921 1.00 83.00 100 VAL A N 1
ATOM 790 C CA . VAL A 1 100 ? -1.295 20.150 -21.768 1.00 83.00 100 VAL A CA 1
ATOM 791 C C . VAL A 1 100 ? -0.225 20.754 -22.681 1.00 83.00 100 VAL A C 1
ATOM 793 O O . VAL A 1 100 ? -0.478 20.901 -23.870 1.00 83.00 100 VAL A O 1
ATOM 796 N N . ILE A 1 101 ? 0.981 21.031 -22.169 1.00 85.06 101 ILE A N 1
ATOM 797 C CA . ILE A 1 101 ? 2.098 21.557 -22.974 1.00 85.06 101 ILE A CA 1
ATOM 798 C C . ILE A 1 101 ? 2.540 20.546 -24.046 1.00 85.06 101 ILE A C 1
ATOM 800 O O . ILE A 1 101 ? 2.787 20.922 -25.187 1.00 85.06 101 ILE A O 1
ATOM 804 N N . ALA A 1 102 ? 2.624 19.256 -23.716 1.00 85.44 102 ALA A N 1
ATOM 805 C CA . ALA A 1 102 ? 2.986 18.226 -24.687 1.00 85.44 102 ALA A CA 1
ATOM 806 C C . ALA A 1 102 ? 1.932 18.093 -25.800 1.00 85.44 102 ALA A C 1
ATOM 808 O O . ALA A 1 102 ? 2.290 17.981 -26.972 1.00 85.44 102 ALA A O 1
ATOM 809 N N . LEU A 1 103 ? 0.641 18.159 -25.451 1.00 89.38 103 LEU A N 1
ATOM 810 C CA . LEU A 1 103 ? -0.456 18.122 -26.419 1.00 89.38 103 LEU A CA 1
ATOM 811 C C . LEU A 1 103 ? -0.465 19.358 -27.325 1.00 89.38 103 LEU A C 1
ATOM 813 O O . LEU A 1 103 ? -0.632 19.215 -28.535 1.00 89.38 103 LEU A O 1
ATOM 817 N N . THR A 1 104 ? -0.236 20.559 -26.785 1.00 89.88 104 THR A N 1
ATOM 818 C CA . THR A 1 104 ? -0.172 21.775 -27.610 1.00 89.88 104 THR A CA 1
ATOM 819 C C . THR A 1 104 ? 1.023 21.753 -28.561 1.00 89.88 104 THR A C 1
ATOM 821 O O . THR A 1 104 ? 0.859 22.065 -29.739 1.00 89.88 104 THR A O 1
ATOM 824 N N . LEU A 1 105 ? 2.200 21.315 -28.101 1.00 92.12 105 LEU A N 1
ATOM 825 C CA . LEU A 1 105 ? 3.381 21.163 -28.957 1.00 92.12 105 LEU A CA 1
ATOM 826 C C . LEU A 1 105 ? 3.171 20.113 -30.058 1.00 92.12 105 LEU A C 1
ATOM 828 O O . LEU A 1 105 ? 3.562 20.354 -31.199 1.00 92.12 105 LEU A O 1
ATOM 832 N N . ALA A 1 106 ? 2.517 18.987 -29.755 1.00 91.19 106 ALA A N 1
ATOM 833 C CA . ALA A 1 106 ? 2.197 17.960 -30.747 1.00 91.19 106 ALA A CA 1
ATOM 834 C C . ALA A 1 106 ? 1.251 18.481 -31.843 1.00 91.19 106 ALA A C 1
ATOM 836 O O . ALA A 1 106 ? 1.456 18.186 -33.021 1.00 91.19 106 ALA A O 1
ATOM 837 N N . ILE A 1 107 ? 0.256 19.298 -31.479 1.00 92.81 107 ILE A N 1
ATOM 838 C CA . ILE A 1 107 ? -0.658 19.936 -32.439 1.00 92.81 107 ILE A CA 1
ATOM 839 C C . ILE A 1 107 ? 0.098 20.932 -33.326 1.00 92.81 107 ILE A C 1
ATOM 841 O O . ILE A 1 107 ? -0.031 20.874 -34.547 1.00 92.81 107 ILE A O 1
ATOM 845 N N . ILE A 1 108 ? 0.923 21.809 -32.740 1.00 89.38 108 ILE A N 1
ATOM 846 C CA . ILE A 1 108 ? 1.727 22.788 -33.494 1.00 89.38 108 ILE A CA 1
ATOM 847 C C . ILE A 1 108 ? 2.667 22.072 -34.472 1.00 89.38 108 ILE A C 1
ATOM 849 O O . ILE A 1 108 ? 2.742 22.445 -35.643 1.00 89.38 108 ILE A O 1
ATOM 853 N N . PHE A 1 109 ? 3.345 21.015 -34.016 1.00 89.75 109 PHE A N 1
ATOM 854 C CA . PHE A 1 109 ? 4.223 20.208 -34.860 1.00 89.75 109 PHE A CA 1
ATOM 855 C C . PHE A 1 109 ? 3.451 19.520 -35.994 1.00 89.75 109 PHE A C 1
ATOM 857 O O . PHE A 1 109 ? 3.874 19.587 -37.147 1.00 89.75 109 PHE A O 1
ATOM 864 N N . GLY A 1 110 ? 2.286 18.932 -35.705 1.00 86.06 110 GLY A N 1
ATOM 865 C CA . GLY A 1 110 ? 1.416 18.331 -36.719 1.00 86.06 110 GLY A CA 1
ATOM 866 C C . GLY A 1 110 ? 0.966 19.331 -37.790 1.00 86.06 110 GLY A C 1
ATOM 867 O O . GLY A 1 110 ? 1.033 19.030 -38.983 1.00 86.06 110 GLY A O 1
ATOM 868 N N . VAL A 1 111 ? 0.583 20.550 -37.392 1.00 87.75 111 VAL A N 1
ATOM 869 C CA . VAL A 1 111 ? 0.223 21.630 -38.328 1.00 87.75 111 VAL A CA 1
ATOM 870 C C . VAL A 1 111 ? 1.425 22.037 -39.186 1.00 87.75 111 VAL A C 1
ATOM 872 O O . VAL A 1 111 ? 1.288 22.151 -40.405 1.00 87.75 111 VAL A O 1
ATOM 875 N N . ALA A 1 112 ? 2.612 22.196 -38.593 1.00 80.12 112 ALA A N 1
ATOM 876 C CA . ALA A 1 112 ? 3.833 22.539 -39.325 1.00 80.12 112 ALA A CA 1
ATOM 877 C C . ALA A 1 112 ? 4.214 21.466 -40.363 1.00 80.12 112 ALA A C 1
ATOM 879 O O . ALA A 1 112 ? 4.480 21.797 -41.521 1.00 80.12 112 ALA A O 1
ATOM 880 N N . VAL A 1 113 ? 4.157 20.181 -39.992 1.00 81.50 113 VAL A N 1
ATOM 881 C CA . VAL A 1 113 ? 4.375 19.052 -40.915 1.00 81.50 113 VAL A CA 1
ATOM 882 C C . VAL A 1 113 ? 3.343 19.061 -42.046 1.00 81.50 113 VAL A C 1
ATOM 884 O O . VAL A 1 113 ? 3.700 18.869 -43.210 1.00 81.50 113 VAL A O 1
ATOM 887 N N . SER A 1 114 ? 2.076 19.353 -41.743 1.00 79.31 114 SER A N 1
ATOM 888 C CA . SER A 1 114 ? 1.017 19.419 -42.753 1.00 79.31 114 SER A CA 1
ATOM 889 C C . SER A 1 114 ? 1.210 20.571 -43.750 1.00 79.31 114 SER A C 1
ATOM 891 O O . SER A 1 114 ? 0.883 20.414 -44.926 1.00 79.31 114 SER A O 1
ATOM 893 N N . ILE A 1 115 ? 1.755 21.713 -43.316 1.00 77.56 115 ILE A N 1
ATOM 894 C CA . ILE A 1 115 ? 2.086 22.848 -44.196 1.00 77.56 115 ILE A CA 1
ATO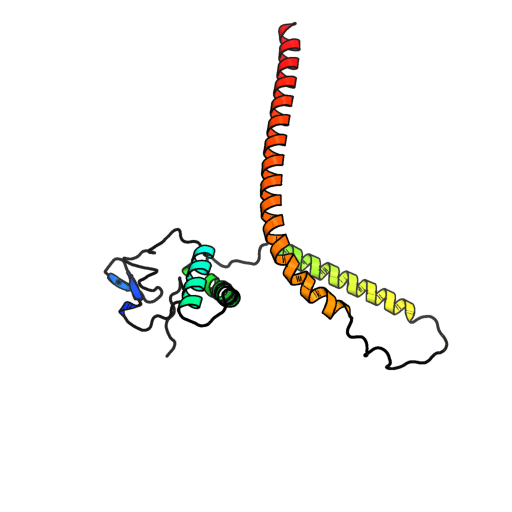M 895 C C . ILE A 1 115 ? 3.261 22.494 -45.116 1.00 77.56 115 ILE A C 1
ATOM 897 O O . ILE A 1 115 ? 3.194 22.752 -46.320 1.00 77.56 115 ILE A O 1
ATOM 901 N N . ILE A 1 116 ? 4.309 21.862 -44.580 1.00 71.00 116 ILE A N 1
ATOM 902 C CA . ILE A 1 116 ? 5.471 21.413 -45.364 1.00 71.00 116 ILE A CA 1
ATOM 903 C C . ILE A 1 116 ? 5.033 20.397 -46.427 1.00 71.00 116 ILE A C 1
ATOM 905 O O . ILE A 1 116 ? 5.382 20.551 -47.596 1.00 71.00 116 ILE A O 1
ATOM 909 N N . ASN A 1 117 ? 4.182 19.432 -46.063 1.00 63.19 117 ASN A N 1
ATOM 910 C CA . ASN A 1 117 ? 3.663 18.430 -46.999 1.00 63.19 117 ASN A CA 1
ATOM 911 C C . 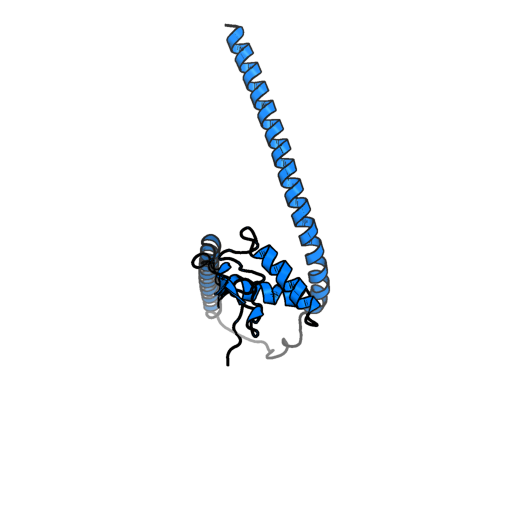ASN A 1 117 ? 2.693 19.013 -48.052 1.00 63.19 117 ASN A C 1
ATOM 913 O O . ASN A 1 117 ? 2.458 18.415 -49.098 1.00 63.19 117 ASN A O 1
ATOM 917 N N . LYS A 1 118 ? 2.114 20.196 -47.804 1.00 63.78 118 LYS A N 1
ATOM 918 C CA . LYS A 1 118 ? 1.300 20.912 -48.800 1.00 63.78 118 LYS A CA 1
ATOM 919 C C . LYS A 1 118 ? 2.170 21.661 -49.817 1.00 63.78 118 LYS A C 1
ATOM 921 O O . LYS A 1 118 ? 1.756 21.817 -50.961 1.00 63.78 118 LYS A O 1
ATOM 926 N N . LYS A 1 119 ? 3.384 22.081 -49.434 1.00 51.91 119 LYS A N 1
ATOM 927 C CA . LYS A 1 119 ? 4.332 22.792 -50.311 1.00 51.91 119 LYS A CA 1
ATOM 928 C C . LYS A 1 119 ? 5.075 21.864 -51.284 1.00 51.91 119 LYS A C 1
ATOM 930 O O . LYS A 1 119 ? 5.516 22.325 -52.327 1.00 51.91 119 LYS A O 1
ATOM 935 N N . THR A 1 120 ? 5.144 20.564 -50.999 1.00 55.31 120 THR A N 1
ATOM 936 C CA . THR A 1 120 ? 5.714 19.543 -51.901 1.00 55.31 120 THR A CA 1
ATOM 937 C C . THR A 1 120 ? 4.745 19.062 -52.988 1.00 55.31 120 THR A C 1
ATOM 939 O O . THR A 1 120 ? 5.158 18.333 -53.882 1.00 55.31 120 THR A O 1
ATOM 942 N N . LYS A 1 121 ? 3.469 19.483 -52.963 1.00 52.50 121 LYS A N 1
ATOM 943 C CA . LYS A 1 121 ? 2.461 19.136 -53.988 1.00 52.50 121 LYS A CA 1
ATOM 944 C C . LYS A 1 121 ? 2.240 20.212 -55.062 1.00 52.50 121 LYS A C 1
ATOM 946 O O . LYS A 1 121 ? 1.320 20.083 -55.863 1.00 52.50 121 LYS A O 1
ATOM 951 N N . GLY A 1 122 ? 3.059 21.265 -55.097 1.00 47.91 122 GLY A N 1
ATOM 952 C CA . GLY A 1 122 ? 2.987 22.328 -56.106 1.00 47.91 122 GLY A CA 1
ATOM 953 C C . GLY A 1 122 ? 4.278 22.444 -56.915 1.00 47.91 122 GLY A C 1
ATOM 954 O O . GLY A 1 122 ? 5.076 23.335 -56.650 1.00 47.91 122 GLY A O 1
ATOM 955 N N . GLY A 1 123 ? 4.480 21.546 -57.881 1.00 37.78 123 GLY A N 1
ATOM 956 C CA . GLY A 1 123 ? 5.608 21.555 -58.824 1.00 37.78 123 GLY A CA 1
ATOM 957 C C . GLY A 1 123 ? 5.869 20.150 -59.371 1.00 37.78 123 GLY A C 1
ATOM 958 O O . GLY A 1 123 ? 6.085 19.234 -58.589 1.00 37.78 123 GLY A O 1
ATOM 959 N N . GLY A 1 124 ? 5.736 19.965 -60.685 1.00 37.34 124 GLY A N 1
ATOM 960 C CA . GLY A 1 124 ? 5.508 18.668 -61.325 1.00 37.34 124 GLY A CA 1
ATOM 961 C C . GLY A 1 124 ? 6.726 17.879 -61.833 1.00 37.34 124 GLY A C 1
ATOM 962 O O . GLY A 1 124 ? 7.843 18.379 -61.890 1.00 37.34 124 GLY A O 1
ATOM 963 N N . SER A 1 125 ? 6.353 16.669 -62.281 1.00 36.84 125 SER A N 1
ATOM 964 C CA . SER A 1 125 ? 6.889 15.752 -63.311 1.00 36.84 125 SER A CA 1
ATOM 965 C C . SER A 1 125 ? 8.014 14.730 -63.034 1.00 36.84 125 SER A C 1
ATOM 967 O O . SER A 1 125 ? 9.154 15.081 -62.756 1.00 36.84 125 SER A O 1
ATOM 969 N N . SER A 1 126 ? 7.583 13.480 -63.306 1.00 38.62 126 SER A N 1
ATOM 970 C CA . SER A 1 126 ? 8.198 12.265 -63.888 1.00 38.62 126 SER A CA 1
ATOM 971 C C . SER A 1 126 ? 9.111 11.332 -63.077 1.00 38.62 126 SER A C 1
ATOM 973 O O . SER A 1 126 ? 10.259 11.652 -62.794 1.00 38.62 126 SER A O 1
ATOM 975 N N . ASP A 1 127 ? 8.543 10.131 -62.883 1.00 41.66 127 ASP A N 1
ATOM 976 C CA . ASP A 1 127 ? 9.092 8.767 -62.955 1.00 41.66 127 ASP A CA 1
ATOM 977 C C . ASP A 1 127 ? 10.195 8.319 -61.987 1.00 41.66 127 ASP A C 1
ATOM 979 O O . ASP A 1 127 ? 11.348 8.717 -62.081 1.00 41.66 127 ASP A O 1
ATOM 983 N N . SER A 1 128 ? 9.870 7.343 -61.137 1.00 37.12 128 SER A N 1
ATOM 984 C CA . SER A 1 128 ? 10.285 5.950 -61.362 1.00 37.12 128 SER A CA 1
ATOM 985 C C . SER A 1 128 ? 9.691 5.053 -60.276 1.00 37.12 128 SER A C 1
ATOM 987 O O . SER A 1 128 ? 9.549 5.459 -59.126 1.00 37.12 128 SER A O 1
ATOM 989 N N . SER A 1 129 ? 9.312 3.861 -60.724 1.00 44.91 129 SER A N 1
ATOM 990 C CA . SER A 1 129 ? 8.957 2.636 -60.006 1.00 44.91 129 SER A CA 1
ATOM 991 C C . SER A 1 129 ? 9.320 2.552 -58.511 1.00 44.91 129 SER A C 1
ATOM 993 O O . SER A 1 129 ? 10.423 2.903 -58.105 1.00 44.91 129 SER A O 1
ATOM 995 N N . ASP A 1 130 ? 8.377 2.035 -57.712 1.00 47.25 130 ASP A N 1
ATOM 996 C CA . ASP A 1 130 ? 8.562 0.905 -56.774 1.00 47.25 130 ASP A CA 1
ATOM 997 C C . ASP A 1 130 ? 7.538 0.979 -55.636 1.00 47.25 130 ASP A C 1
ATOM 999 O O . ASP A 1 130 ? 7.786 1.338 -54.483 1.00 47.25 130 ASP A O 1
ATOM 1003 N N . GLU A 1 131 ? 6.332 0.594 -56.012 1.00 50.78 131 GLU A N 1
ATOM 1004 C CA . GLU A 1 131 ? 5.266 0.156 -55.138 1.00 50.78 131 GLU A CA 1
ATOM 1005 C C . GLU A 1 131 ? 5.707 -1.178 -54.457 1.00 50.78 131 GLU A C 1
ATOM 1007 O O . GLU A 1 131 ? 6.097 -2.125 -55.135 1.00 50.78 131 GLU A O 1
ATOM 1012 N N . TRP A 1 132 ? 5.635 -1.261 -53.118 1.00 39.94 132 TRP A N 1
ATOM 1013 C CA . TRP A 1 132 ? 5.635 -2.486 -52.268 1.00 39.94 132 TRP A CA 1
ATOM 1014 C C . TRP A 1 132 ? 6.935 -3.126 -51.711 1.00 39.94 132 TRP A C 1
ATOM 1016 O O . TRP A 1 132 ? 6.820 -4.042 -50.896 1.00 39.94 132 TRP A O 1
ATOM 1026 N N . ALA A 1 133 ? 8.158 -2.649 -51.972 1.00 42.22 133 ALA A N 1
ATOM 1027 C CA . ALA A 1 133 ? 9.370 -3.343 -51.473 1.00 42.22 133 ALA A CA 1
ATOM 1028 C C . ALA A 1 133 ? 9.782 -3.086 -49.994 1.00 42.22 133 ALA A C 1
ATOM 1030 O O . ALA A 1 133 ? 10.678 -3.757 -49.482 1.00 42.22 133 ALA A O 1
ATOM 1031 N N . ALA A 1 134 ? 9.159 -2.155 -49.261 1.00 46.62 134 ALA A N 1
ATOM 1032 C CA . ALA A 1 134 ? 9.702 -1.679 -47.973 1.00 46.62 134 ALA A CA 1
ATOM 1033 C C . ALA A 1 134 ? 9.126 -2.330 -46.692 1.00 46.62 134 ALA A C 1
ATOM 1035 O O . ALA A 1 134 ? 9.395 -1.849 -45.592 1.00 46.62 134 ALA A O 1
ATOM 1036 N N . PHE A 1 135 ? 8.363 -3.425 -46.788 1.00 41.88 135 PHE A N 1
ATOM 1037 C CA . PHE A 1 135 ? 7.818 -4.130 -45.611 1.00 41.88 135 PHE A CA 1
ATOM 1038 C C . PHE A 1 135 ? 8.699 -5.277 -45.069 1.00 41.88 135 PHE A C 1
ATOM 1040 O O . PHE A 1 135 ? 8.296 -5.953 -44.125 1.00 41.88 135 PHE A O 1
ATOM 1047 N N . SER A 1 136 ? 9.917 -5.491 -45.586 1.00 52.25 136 SER A N 1
ATOM 1048 C CA . SER A 1 136 ? 10.804 -6.579 -45.122 1.00 52.25 136 SER A CA 1
ATOM 1049 C C . SER A 1 136 ? 11.817 -6.201 -44.032 1.00 52.25 136 SER A C 1
ATOM 1051 O O . SER A 1 136 ? 12.573 -7.061 -43.585 1.00 52.25 136 SER A O 1
ATOM 1053 N N . MET A 1 137 ? 11.834 -4.959 -43.539 1.00 49.41 137 MET A N 1
ATOM 1054 C CA . MET A 1 137 ? 12.711 -4.581 -42.426 1.00 49.41 137 MET A CA 1
ATOM 1055 C C . MET A 1 137 ? 11.930 -4.443 -41.126 1.00 49.41 137 MET A C 1
ATOM 1057 O O . MET A 1 137 ? 11.581 -3.343 -40.701 1.00 49.41 137 MET A O 1
ATOM 1061 N N . ILE A 1 138 ? 11.743 -5.565 -40.428 1.00 54.06 138 ILE A N 1
ATOM 1062 C CA . ILE A 1 138 ? 11.702 -5.494 -38.966 1.00 54.06 138 ILE A CA 1
ATOM 1063 C C . ILE A 1 138 ? 13.059 -4.903 -38.556 1.00 54.06 138 ILE A C 1
ATOM 1065 O O . ILE A 1 138 ? 14.089 -5.520 -38.846 1.00 54.06 138 ILE A O 1
ATOM 1069 N N . PRO A 1 139 ? 13.111 -3.708 -37.939 1.00 56.69 139 PRO A N 1
ATOM 1070 C CA . PRO A 1 139 ? 14.380 -3.073 -37.640 1.00 56.69 139 PRO A CA 1
ATOM 1071 C C . PRO A 1 139 ? 15.176 -3.976 -36.702 1.00 56.69 139 PRO A C 1
ATOM 1073 O O . PRO A 1 139 ? 14.718 -4.313 -35.607 1.00 56.69 139 PRO A O 1
ATOM 1076 N N . ILE A 1 140 ? 16.401 -4.315 -37.101 1.00 58.28 140 ILE A N 1
ATOM 1077 C CA . ILE A 1 140 ? 17.381 -5.057 -36.290 1.00 58.28 140 ILE A CA 1
ATOM 1078 C C . ILE A 1 140 ? 17.564 -4.413 -34.896 1.00 58.28 140 ILE A C 1
ATOM 1080 O O . ILE A 1 140 ? 17.957 -5.090 -33.944 1.00 58.28 140 ILE A O 1
ATOM 1084 N N . TRP A 1 141 ? 17.168 -3.141 -34.717 1.00 49.06 141 TRP A N 1
ATOM 1085 C CA . TRP A 1 141 ? 17.108 -2.482 -33.410 1.00 49.06 141 TRP A CA 1
ATOM 1086 C C . TRP A 1 141 ? 16.325 -3.279 -32.357 1.00 49.06 141 TRP A C 1
ATOM 1088 O O . TRP A 1 141 ? 16.618 -3.148 -31.170 1.00 49.06 141 TRP A O 1
ATOM 1098 N N . VAL A 1 142 ? 15.358 -4.128 -32.745 1.00 57.12 142 VAL A N 1
ATOM 1099 C CA . VAL A 1 142 ? 14.447 -4.751 -31.764 1.00 57.12 142 VAL A CA 1
ATOM 1100 C C . VAL A 1 142 ? 15.198 -5.867 -31.043 1.00 57.12 142 VAL A C 1
ATOM 1102 O O . VAL A 1 142 ? 15.064 -6.015 -29.832 1.00 57.12 142 VAL A O 1
ATOM 1105 N N . ALA A 1 143 ? 16.086 -6.568 -31.753 1.00 56.91 143 ALA A N 1
ATOM 1106 C CA . ALA A 1 143 ? 16.957 -7.597 -31.192 1.00 56.91 143 ALA A CA 1
ATOM 1107 C C . ALA A 1 143 ? 18.110 -7.014 -30.348 1.00 56.91 143 ALA A C 1
ATOM 1109 O O . ALA A 1 143 ? 18.556 -7.647 -29.393 1.00 56.91 143 ALA A O 1
ATOM 1110 N N . VAL A 1 144 ? 18.561 -5.788 -30.643 1.00 58.81 144 VAL A N 1
ATOM 1111 C CA . VAL A 1 144 ? 19.668 -5.131 -29.919 1.00 58.81 144 VAL A CA 1
ATOM 1112 C C . VAL A 1 144 ? 19.203 -4.448 -28.625 1.00 58.81 144 VAL A C 1
ATOM 1114 O O . VAL A 1 144 ? 19.957 -4.376 -27.654 1.00 58.81 144 VAL A O 1
ATOM 1117 N N . PHE A 1 145 ? 17.957 -3.967 -28.558 1.00 53.03 145 PHE A N 1
ATOM 1118 C CA . PHE A 1 145 ? 17.490 -3.196 -27.399 1.00 53.03 145 PHE A CA 1
ATOM 1119 C C . PHE A 1 145 ? 16.940 -4.035 -26.239 1.00 53.03 145 PHE A C 1
ATOM 1121 O O . PHE A 1 145 ? 16.911 -3.544 -25.108 1.00 53.03 145 PHE A O 1
ATOM 1128 N N . ILE A 1 146 ? 16.571 -5.300 -26.457 1.00 57.72 146 ILE A N 1
ATOM 1129 C CA . ILE A 1 146 ? 16.037 -6.162 -25.388 1.00 57.72 146 ILE A CA 1
ATOM 1130 C C . ILE A 1 146 ? 17.086 -6.441 -24.283 1.00 57.72 146 ILE A C 1
ATOM 1132 O O . ILE A 1 146 ? 16.754 -6.261 -23.107 1.00 57.72 146 ILE A O 1
ATOM 1136 N N . PRO A 1 147 ? 18.368 -6.746 -24.585 1.00 57.00 147 PRO A N 1
ATOM 1137 C CA . PRO A 1 147 ? 19.404 -6.866 -23.550 1.00 57.00 147 PRO A CA 1
ATOM 1138 C C . PRO A 1 147 ? 19.736 -5.534 -22.843 1.00 57.00 147 PRO A C 1
ATOM 1140 O O . PRO A 1 147 ? 20.035 -5.513 -21.647 1.00 57.00 147 PRO A O 1
ATOM 1143 N N . ALA A 1 148 ? 19.642 -4.398 -23.547 1.00 58.03 148 ALA A N 1
ATOM 1144 C CA . ALA A 1 148 ? 20.013 -3.076 -23.025 1.00 58.03 148 ALA A CA 1
ATOM 1145 C C . ALA A 1 148 ? 19.019 -2.519 -21.986 1.00 58.03 148 ALA A C 1
ATOM 1147 O O . ALA A 1 148 ? 19.408 -1.790 -21.067 1.00 58.03 148 ALA A O 1
ATOM 1148 N N . ILE A 1 149 ? 17.737 -2.880 -22.094 1.00 57.22 149 ILE A N 1
ATOM 1149 C CA . ILE A 1 149 ? 16.695 -2.462 -21.144 1.00 57.22 149 ILE A CA 1
ATOM 1150 C C . ILE A 1 149 ? 16.883 -3.155 -19.782 1.00 57.22 149 ILE A C 1
ATOM 1152 O O . ILE A 1 149 ? 16.726 -2.512 -18.740 1.00 57.22 149 ILE A O 1
ATOM 1156 N N . LEU A 1 150 ? 17.309 -4.424 -19.763 1.00 55.25 150 LEU A N 1
ATOM 1157 C CA . LEU A 1 150 ? 17.536 -5.177 -18.521 1.00 55.25 150 LEU A CA 1
ATOM 1158 C C . LEU A 1 150 ? 18.774 -4.690 -17.747 1.00 55.25 150 LEU A C 1
ATOM 1160 O O . LEU A 1 150 ? 18.752 -4.640 -16.516 1.00 55.25 150 LEU A O 1
ATOM 1164 N N . ALA A 1 151 ? 19.818 -4.225 -18.442 1.00 57.44 151 ALA A N 1
ATOM 1165 C CA . ALA A 1 151 ? 20.984 -3.608 -17.805 1.00 57.44 151 ALA A CA 1
ATOM 1166 C C . ALA A 1 151 ? 20.684 -2.208 -17.222 1.00 57.44 151 ALA A C 1
ATOM 1168 O O . ALA A 1 151 ? 21.233 -1.832 -16.179 1.00 57.44 151 ALA A O 1
ATOM 1169 N N . LYS A 1 152 ? 19.777 -1.439 -17.845 1.00 53.03 152 LYS A N 1
ATOM 1170 C CA . LYS A 1 152 ? 19.430 -0.072 -17.416 1.00 53.03 152 LYS A CA 1
ATOM 1171 C C . LYS A 1 152 ? 18.752 -0.020 -16.046 1.00 53.03 152 LYS A C 1
ATOM 1173 O O . LYS A 1 152 ? 19.082 0.864 -15.263 1.00 53.03 152 LYS A O 1
ATOM 1178 N N . ASN A 1 153 ? 17.890 -0.978 -15.701 1.00 54.53 153 ASN A N 1
ATOM 1179 C CA . ASN A 1 153 ? 17.204 -0.970 -14.398 1.00 54.53 153 ASN A CA 1
ATOM 1180 C C . ASN A 1 153 ? 18.165 -1.116 -13.206 1.00 54.53 153 ASN A C 1
ATOM 1182 O O . ASN A 1 153 ? 17.963 -0.487 -12.166 1.00 54.53 153 ASN A O 1
ATOM 1186 N N . LYS A 1 154 ? 19.253 -1.882 -13.358 1.00 53.28 154 LYS A N 1
ATOM 1187 C CA . LYS A 1 154 ? 20.285 -2.011 -12.314 1.00 53.28 154 LYS A CA 1
ATOM 1188 C C . LYS A 1 154 ? 21.141 -0.743 -12.202 1.00 53.28 154 LYS A C 1
ATOM 1190 O O . LYS A 1 154 ? 21.544 -0.371 -11.101 1.00 53.28 154 LYS A O 1
ATOM 1195 N N . LYS A 1 155 ? 21.371 -0.058 -13.330 1.00 53.25 155 LYS A N 1
ATOM 1196 C CA . LYS A 1 155 ? 22.082 1.226 -13.388 1.00 53.25 155 LYS A CA 1
ATOM 1197 C C . LYS A 1 155 ? 21.272 2.352 -12.736 1.00 53.25 155 LYS A C 1
ATOM 1199 O O . LYS A 1 155 ? 21.817 3.052 -11.898 1.00 53.25 155 LYS A O 1
ATOM 1204 N N . ILE A 1 156 ? 19.965 2.435 -13.005 1.00 54.62 156 ILE A N 1
ATOM 1205 C CA . ILE A 1 156 ? 19.060 3.458 -12.446 1.00 54.62 156 ILE A CA 1
ATOM 1206 C C . ILE A 1 156 ? 18.992 3.379 -10.912 1.00 54.62 156 ILE A C 1
ATOM 1208 O O . ILE A 1 156 ? 19.013 4.412 -10.247 1.00 54.62 156 ILE A O 1
ATOM 1212 N N . LYS A 1 157 ? 18.985 2.168 -10.331 1.00 48.28 157 LYS A N 1
ATOM 1213 C CA . LYS A 1 157 ? 18.977 1.998 -8.867 1.00 48.28 157 LYS A CA 1
ATOM 1214 C C . LYS A 1 157 ? 20.281 2.485 -8.211 1.00 48.28 157 LYS A C 1
ATOM 1216 O O . LYS A 1 157 ? 20.221 3.141 -7.181 1.00 48.28 157 LYS A O 1
ATOM 1221 N N . LYS A 1 158 ? 21.445 2.235 -8.830 1.00 53.31 158 LYS A N 1
ATOM 1222 C CA . LYS A 1 158 ? 22.746 2.740 -8.340 1.00 53.31 158 LYS A CA 1
ATOM 1223 C C . LYS A 1 158 ? 22.964 4.230 -8.623 1.00 53.31 158 LYS A C 1
ATOM 1225 O O . LYS A 1 158 ? 23.545 4.924 -7.799 1.00 53.31 158 LYS A O 1
ATOM 1230 N N . GLU A 1 159 ? 22.515 4.731 -9.771 1.00 54.25 159 GLU A N 1
ATOM 1231 C CA . GLU A 1 159 ? 22.666 6.139 -10.155 1.00 54.25 159 GLU A CA 1
ATOM 1232 C C . GLU A 1 159 ? 21.795 7.062 -9.293 1.00 54.25 159 GLU A C 1
ATOM 1234 O O . GLU A 1 159 ? 22.246 8.153 -8.957 1.00 54.25 159 GLU A O 1
ATOM 1239 N N . GLY A 1 160 ? 20.604 6.618 -8.869 1.00 54.72 160 GLY A N 1
ATOM 1240 C CA . GLY A 1 160 ? 19.746 7.370 -7.945 1.00 54.72 160 GLY A CA 1
ATOM 1241 C C . GLY A 1 160 ? 20.350 7.528 -6.545 1.00 54.72 160 GLY A C 1
ATOM 1242 O O . GLY A 1 160 ? 20.384 8.635 -6.016 1.00 54.72 160 GLY A O 1
ATOM 1243 N N . GLU A 1 161 ? 20.897 6.449 -5.980 1.00 56.28 161 GLU A N 1
ATOM 1244 C CA . GLU A 1 161 ? 21.533 6.461 -4.653 1.00 56.28 161 GLU A CA 1
ATOM 1245 C C . GLU A 1 161 ? 22.838 7.279 -4.651 1.00 56.28 161 GLU A C 1
ATOM 1247 O O . GLU A 1 161 ? 23.076 8.106 -3.773 1.00 56.28 161 GLU A O 1
ATOM 1252 N N . VAL A 1 162 ? 23.661 7.142 -5.697 1.00 65.00 162 VAL A N 1
ATOM 1253 C CA . VAL A 1 162 ? 24.913 7.906 -5.834 1.00 65.00 162 VAL A CA 1
ATOM 1254 C C . VAL A 1 162 ? 24.652 9.388 -6.141 1.00 65.00 162 VAL A C 1
ATOM 1256 O O . VAL A 1 162 ? 25.404 10.250 -5.676 1.00 65.00 162 VAL A O 1
ATOM 1259 N N . ALA A 1 163 ? 23.594 9.721 -6.889 1.00 62.78 163 ALA A N 1
ATOM 1260 C CA . ALA A 1 163 ? 23.209 11.110 -7.141 1.00 62.78 163 ALA A CA 1
ATOM 1261 C C . ALA A 1 163 ? 22.712 11.809 -5.867 1.00 62.78 163 ALA A C 1
ATOM 1263 O O . ALA A 1 163 ? 23.099 12.955 -5.628 1.00 62.78 163 ALA A O 1
ATOM 1264 N N . ASP A 1 164 ? 21.930 11.121 -5.030 1.00 63.97 164 ASP A N 1
ATOM 1265 C CA . ASP A 1 164 ? 21.443 11.651 -3.751 1.00 63.97 164 ASP A CA 1
ATOM 1266 C C . ASP A 1 164 ? 22.596 11.929 -2.766 1.00 63.97 164 ASP A C 1
ATOM 1268 O O . ASP A 1 164 ? 22.709 13.025 -2.199 1.00 63.97 164 ASP A O 1
ATOM 1272 N N . VAL A 1 165 ? 23.559 11.003 -2.670 1.00 73.06 165 VAL A N 1
ATOM 1273 C CA . VAL A 1 165 ? 24.767 11.176 -1.845 1.00 73.06 165 VAL 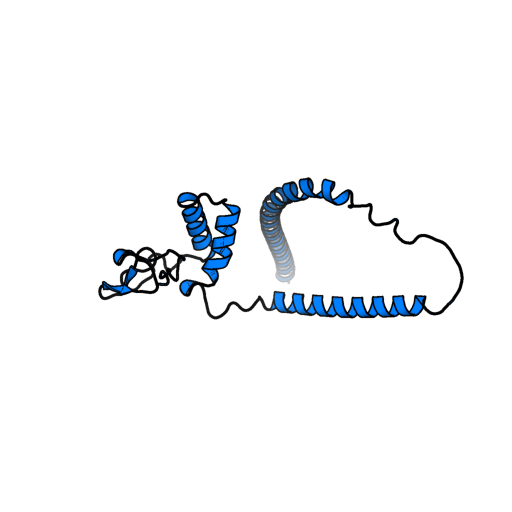A CA 1
ATOM 1274 C C . VAL A 1 165 ? 25.657 12.311 -2.369 1.00 73.06 165 VAL A C 1
ATOM 1276 O O . VAL A 1 165 ? 26.099 13.159 -1.588 1.00 73.06 165 VAL A O 1
ATOM 1279 N N . LYS A 1 166 ? 25.899 12.398 -3.686 1.00 68.75 166 LYS A N 1
ATOM 1280 C CA . LYS A 1 166 ? 26.736 13.459 -4.283 1.00 68.75 166 LYS A CA 1
ATOM 1281 C C . LYS A 1 166 ? 26.110 14.844 -4.114 1.00 68.75 166 LYS A C 1
ATOM 1283 O O . LYS A 1 166 ? 26.834 15.814 -3.883 1.00 68.75 166 LYS A O 1
ATOM 1288 N N . ASN A 1 167 ? 24.784 14.947 -4.199 1.00 73.06 167 ASN A N 1
ATOM 1289 C CA . ASN A 1 167 ? 24.075 16.211 -4.014 1.00 73.06 167 ASN A CA 1
ATOM 1290 C C . ASN A 1 167 ? 24.118 16.667 -2.546 1.00 73.06 167 ASN A C 1
ATOM 1292 O O . ASN A 1 167 ? 24.404 17.832 -2.261 1.00 73.06 167 ASN A O 1
ATOM 1296 N N . THR A 1 168 ? 23.955 15.730 -1.610 1.00 75.00 168 THR A N 1
ATOM 1297 C CA . THR A 1 168 ? 24.097 15.985 -0.169 1.00 75.00 168 THR A CA 1
ATOM 1298 C C . THR A 1 168 ? 25.520 16.421 0.193 1.00 75.00 168 THR A C 1
ATOM 1300 O O . THR A 1 168 ? 25.704 17.383 0.941 1.00 75.00 168 THR A O 1
ATOM 1303 N N . LEU A 1 169 ? 26.540 15.781 -0.387 1.00 76.94 169 LEU A N 1
ATOM 1304 C CA . LEU A 1 169 ? 27.946 16.124 -0.161 1.00 76.94 169 LEU A CA 1
ATOM 1305 C C . LEU A 1 169 ? 28.310 17.494 -0.759 1.00 76.94 169 LEU A C 1
ATOM 1307 O O . LEU A 1 169 ? 28.941 18.312 -0.090 1.00 76.94 169 LEU A O 1
ATOM 1311 N N . LYS A 1 170 ? 27.848 17.802 -1.979 1.00 81.50 170 LYS A N 1
ATOM 1312 C CA . LYS A 1 170 ? 28.071 19.111 -2.618 1.00 81.50 170 LYS A CA 1
ATOM 1313 C C . LYS A 1 170 ? 27.402 20.245 -1.837 1.00 81.50 170 LYS A C 1
ATOM 1315 O O . LYS A 1 170 ? 27.997 21.310 -1.699 1.00 81.50 170 LYS A O 1
ATOM 1320 N N . LYS A 1 171 ? 26.210 20.009 -1.272 1.00 80.12 171 LYS A N 1
ATOM 1321 C CA . LYS A 1 171 ? 25.512 20.979 -0.414 1.00 80.12 171 LYS A CA 1
ATOM 1322 C C . LYS A 1 171 ? 26.282 21.256 0.881 1.00 80.12 171 LYS A C 1
ATOM 1324 O O . LYS A 1 171 ? 26.383 22.414 1.272 1.00 80.12 171 LYS A O 1
ATOM 1329 N N . LYS A 1 172 ? 26.869 20.226 1.507 1.00 81.94 172 LYS A N 1
ATOM 1330 C CA . LYS A 1 172 ? 27.723 20.384 2.697 1.00 81.94 172 LYS A CA 1
ATOM 1331 C C . LYS A 1 172 ? 28.993 21.182 2.386 1.00 81.94 172 LYS A C 1
ATOM 1333 O O . LYS A 1 172 ? 29.256 22.160 3.072 1.00 81.94 172 LYS A O 1
ATOM 1338 N N . HIS A 1 173 ? 29.720 20.843 1.317 1.00 85.69 173 HIS A N 1
ATOM 1339 C CA . HIS A 1 173 ? 30.923 21.592 0.926 1.00 85.69 173 HIS A CA 1
ATOM 1340 C C . HIS A 1 173 ? 30.628 23.042 0.523 1.00 85.69 173 HIS A C 1
ATOM 1342 O O . HIS A 1 173 ? 31.382 23.939 0.892 1.00 85.69 173 HIS A O 1
ATOM 1348 N N . LEU A 1 174 ? 29.523 23.295 -0.188 1.00 85.25 174 LEU A N 1
ATOM 1349 C CA . LEU A 1 174 ? 29.113 24.655 -0.541 1.00 85.25 174 LEU A CA 1
ATOM 1350 C C . LEU A 1 174 ? 28.778 25.481 0.708 1.00 85.25 174 LEU A C 1
ATOM 1352 O O . LEU A 1 174 ? 29.195 26.631 0.803 1.00 85.25 174 LEU A O 1
ATOM 1356 N N . LEU A 1 175 ? 28.082 24.887 1.683 1.00 90.19 175 LEU A N 1
ATOM 1357 C CA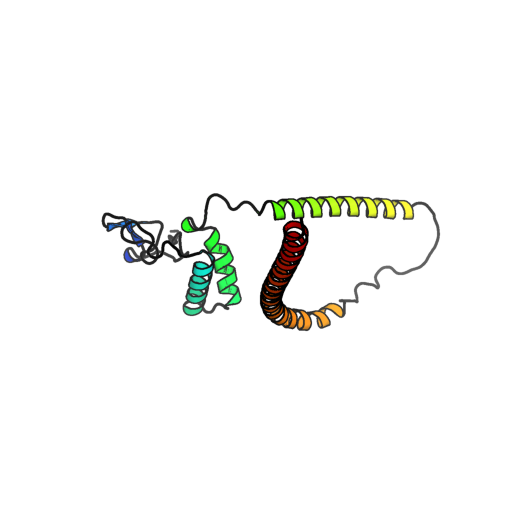 . LEU A 1 175 ? 27.765 25.551 2.946 1.00 90.19 175 LEU A CA 1
ATOM 1358 C C . LEU A 1 175 ? 29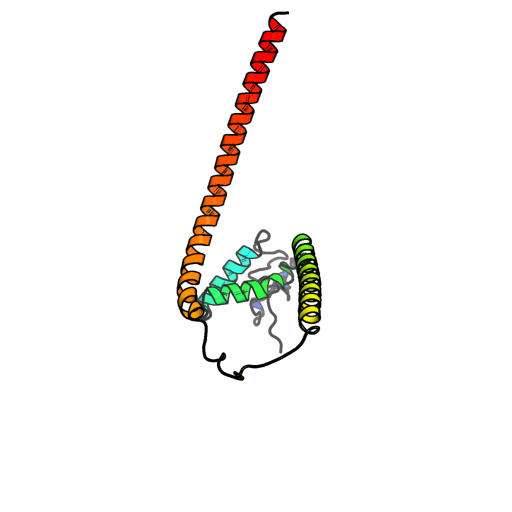.037 25.919 3.727 1.00 90.19 175 LEU A C 1
ATOM 1360 O O . LEU A 1 175 ? 29.144 27.039 4.217 1.00 90.19 175 LEU A O 1
ATOM 1364 N N . THR A 1 176 ? 30.027 25.023 3.790 1.00 91.00 176 THR A N 1
ATOM 1365 C CA . THR A 1 176 ? 31.311 25.298 4.457 1.00 91.00 176 THR A CA 1
ATOM 1366 C C . THR A 1 176 ? 32.087 26.435 3.784 1.00 91.00 176 THR A C 1
ATOM 1368 O O . THR A 1 176 ? 32.619 27.294 4.482 1.00 91.00 176 THR A O 1
ATOM 1371 N N . LEU A 1 177 ? 32.119 26.489 2.446 1.00 92.31 177 LEU A N 1
ATOM 1372 C CA . LEU A 1 177 ? 32.801 27.565 1.712 1.00 92.31 177 LEU A CA 1
ATOM 1373 C C . LEU A 1 177 ? 32.131 28.929 1.911 1.00 92.31 177 LEU A C 1
ATOM 1375 O O . LEU A 1 177 ? 32.825 29.929 2.073 1.00 92.31 177 LEU A O 1
ATOM 1379 N N . VAL A 1 178 ? 30.795 28.972 1.941 1.00 94.44 178 VAL A N 1
ATOM 1380 C CA . VAL A 1 178 ? 30.052 30.212 2.210 1.00 94.44 178 VAL A CA 1
ATOM 1381 C C . VAL A 1 178 ? 30.336 30.717 3.624 1.00 94.44 178 VAL A C 1
ATOM 1383 O O . VAL A 1 178 ? 30.607 31.900 3.797 1.00 94.44 178 VAL A O 1
ATOM 1386 N N . ILE A 1 179 ? 30.342 29.832 4.626 1.00 95.69 179 ILE A N 1
ATOM 1387 C CA . ILE A 1 179 ? 30.676 30.210 6.008 1.00 95.69 179 ILE A CA 1
ATOM 1388 C C . ILE A 1 179 ? 32.111 30.748 6.090 1.00 95.69 179 ILE A C 1
ATOM 1390 O O . ILE A 1 179 ? 32.327 31.800 6.683 1.00 95.69 179 ILE A O 1
ATOM 1394 N N . ALA A 1 180 ? 33.080 30.080 5.456 1.00 93.12 180 ALA A N 1
ATOM 1395 C CA . ALA A 1 180 ? 34.469 30.539 5.442 1.00 93.12 180 ALA A CA 1
ATOM 1396 C C . ALA A 1 180 ? 34.619 31.929 4.797 1.00 93.12 180 ALA A C 1
ATOM 1398 O O . ALA A 1 180 ? 35.315 32.787 5.337 1.00 93.12 180 ALA A O 1
ATOM 1399 N N . LEU A 1 181 ? 33.924 32.181 3.683 1.00 95.56 181 LEU A N 1
ATOM 1400 C CA . LEU A 1 181 ? 33.932 33.485 3.020 1.00 95.56 181 LEU A CA 1
ATOM 1401 C C . LEU A 1 181 ? 33.312 34.579 3.901 1.00 95.56 181 LEU A C 1
ATOM 1403 O O . LEU A 1 181 ? 33.868 35.669 3.997 1.00 95.56 181 LEU A O 1
ATOM 1407 N N . LEU A 1 182 ? 32.196 34.288 4.576 1.00 95.69 182 LEU A N 1
ATOM 1408 C CA . LEU A 1 182 ? 31.560 35.234 5.498 1.00 95.69 182 LEU A CA 1
ATOM 1409 C C . LEU A 1 182 ? 32.474 35.582 6.677 1.00 95.69 182 LEU A C 1
ATOM 1411 O O . LEU A 1 182 ? 32.562 36.749 7.046 1.00 95.69 182 LEU A O 1
ATOM 1415 N N . VAL A 1 183 ? 33.192 34.603 7.233 1.00 96.00 183 VAL A N 1
ATOM 1416 C CA . VAL A 1 183 ? 34.167 34.845 8.310 1.00 96.00 183 VAL A CA 1
ATOM 1417 C C . VAL A 1 183 ? 35.312 35.737 7.828 1.00 96.00 183 VAL A C 1
ATOM 1419 O O . VAL A 1 183 ? 35.700 36.654 8.545 1.00 96.00 183 VAL A O 1
ATOM 1422 N N . LEU A 1 184 ? 35.815 35.532 6.606 1.00 95.62 184 LEU A N 1
ATOM 1423 C CA . LEU A 1 184 ? 36.856 36.391 6.029 1.00 95.62 184 LEU A CA 1
ATOM 1424 C C . LEU A 1 184 ? 36.366 37.823 5.804 1.00 95.62 184 LEU A C 1
ATOM 1426 O O . LEU A 1 184 ? 37.071 38.768 6.148 1.00 95.62 184 LEU A O 1
ATOM 1430 N N . ILE A 1 185 ? 35.152 37.993 5.277 1.00 95.69 185 ILE A N 1
ATOM 1431 C CA . ILE A 1 185 ? 34.550 39.319 5.088 1.00 95.69 185 ILE A CA 1
ATOM 1432 C C . ILE A 1 185 ? 34.382 40.025 6.438 1.00 95.69 185 ILE A C 1
ATOM 1434 O O . ILE A 1 185 ? 34.736 41.194 6.561 1.00 95.69 185 ILE A O 1
ATOM 1438 N N . MET A 1 186 ? 33.899 39.313 7.461 1.00 94.62 186 MET A N 1
ATOM 1439 C CA . MET A 1 186 ? 33.767 39.858 8.813 1.00 94.62 186 MET A CA 1
ATOM 1440 C C . MET A 1 186 ? 35.121 40.228 9.423 1.00 94.62 186 MET A C 1
ATOM 1442 O O . MET A 1 186 ? 35.223 41.277 10.047 1.00 94.62 186 MET A O 1
ATOM 1446 N N . ALA A 1 187 ? 36.163 39.418 9.223 1.00 93.69 187 ALA A N 1
ATOM 1447 C CA . ALA A 1 187 ? 37.506 39.728 9.705 1.00 93.69 187 ALA A CA 1
ATOM 1448 C C . ALA A 1 187 ? 38.055 41.008 9.059 1.00 93.69 187 ALA A C 1
ATOM 1450 O O . ALA A 1 187 ? 38.526 41.890 9.769 1.00 93.69 187 ALA A O 1
ATOM 1451 N N . VAL A 1 188 ? 37.914 41.151 7.737 1.00 94.38 188 VAL A N 1
ATOM 1452 C CA . VAL A 1 188 ? 38.313 42.370 7.014 1.00 94.38 188 VAL A CA 1
ATOM 1453 C C . VAL A 1 188 ? 37.513 43.582 7.495 1.00 94.38 188 VAL A C 1
ATOM 1455 O O . VAL A 1 188 ? 38.091 44.636 7.737 1.00 94.38 188 VAL A O 1
ATOM 1458 N N . TYR A 1 189 ? 36.199 43.434 7.680 1.00 92.12 189 TYR A N 1
ATOM 1459 C CA . TYR A 1 189 ? 35.342 44.503 8.193 1.00 92.12 189 TYR A CA 1
ATOM 1460 C C . TYR A 1 189 ? 35.766 44.958 9.596 1.00 92.12 189 TYR A C 1
ATOM 1462 O O . TYR A 1 189 ? 35.883 46.154 9.844 1.00 92.12 189 TYR A O 1
ATOM 1470 N N . VAL A 1 190 ? 36.040 44.013 10.499 1.00 93.69 190 VAL A N 1
ATOM 1471 C CA . VAL A 1 190 ? 36.514 44.307 11.858 1.00 93.69 190 VAL A CA 1
ATOM 1472 C C . VAL A 1 190 ? 37.885 44.984 11.829 1.00 93.69 190 VAL A C 1
ATOM 1474 O O . VAL A 1 190 ? 38.071 45.951 12.556 1.00 93.69 190 VAL A O 1
ATOM 1477 N N . SER A 1 191 ? 38.816 44.552 10.972 1.00 88.88 191 SER A N 1
ATOM 1478 C CA . SER A 1 191 ? 40.115 45.222 10.815 1.00 88.88 191 SER A CA 1
ATOM 1479 C C . SER A 1 191 ? 39.973 46.669 10.341 1.00 88.88 191 SER A C 1
ATOM 1481 O O . SER A 1 191 ? 40.601 47.550 10.906 1.00 88.88 191 SER A O 1
ATOM 1483 N N . ILE A 1 192 ? 39.102 46.934 9.363 1.00 88.62 192 ILE A N 1
ATOM 1484 C CA . ILE A 1 192 ? 38.851 48.301 8.874 1.00 88.62 192 ILE A CA 1
ATOM 1485 C C . ILE A 1 192 ? 38.210 49.174 9.962 1.00 88.62 192 ILE A C 1
ATOM 1487 O O . ILE A 1 192 ? 38.490 50.365 10.039 1.00 88.62 192 ILE A O 1
ATOM 1491 N N . TYR A 1 193 ? 37.327 48.600 10.780 1.00 84.06 193 TYR A N 1
ATOM 1492 C CA . TYR A 1 193 ? 36.575 49.358 11.777 1.00 84.06 193 TYR A CA 1
ATOM 1493 C C . TYR A 1 193 ? 37.344 49.574 13.088 1.00 84.06 193 TYR A C 1
ATOM 1495 O O . TYR A 1 193 ? 37.078 50.549 13.776 1.00 84.06 193 TYR A O 1
ATOM 1503 N N . LEU A 1 194 ? 38.271 48.681 13.452 1.00 74.12 194 LEU A N 1
ATOM 1504 C CA . LEU A 1 194 ? 39.114 48.829 14.646 1.00 74.12 194 LEU A CA 1
ATOM 1505 C C . LEU A 1 194 ? 40.344 49.727 14.427 1.00 74.12 194 LEU A C 1
ATOM 1507 O O . LEU A 1 194 ? 40.938 50.151 15.413 1.00 74.12 194 LEU A O 1
ATOM 1511 N N . ASP A 1 195 ? 40.718 50.012 13.176 1.00 63.88 195 ASP A N 1
ATOM 1512 C CA . ASP A 1 195 ? 41.789 50.965 12.832 1.00 63.88 195 ASP A CA 1
ATOM 1513 C C . ASP A 1 195 ? 41.310 52.437 12.774 1.00 63.88 195 ASP A C 1
ATOM 1515 O O . ASP A 1 195 ? 42.117 53.333 12.518 1.00 63.88 195 ASP A O 1
ATOM 1519 N N . ASN A 1 196 ? 40.018 52.697 13.023 1.00 52.56 196 ASN A N 1
ATOM 1520 C CA . ASN A 1 196 ? 39.387 54.027 13.074 1.00 52.56 196 ASN A CA 1
ATOM 1521 C C . ASN A 1 196 ? 38.946 54.375 14.502 1.00 52.56 196 ASN A C 1
ATOM 1523 O O . ASN A 1 196 ? 39.061 55.565 14.875 1.00 52.56 196 ASN A O 1
#

Sequence (196 aa):
MGTAICQSCGMPMVKDNDFGTDKDGNRQNEFCHYCFQAGGFTNPNLTLEEQINKQAHMAMSRQAISEKDAYAQAKKVLPNLRRWQTEKQEPNPKQKKFVVIALTLAIIFGVAVSIINKKTKGGGSSDSSDEWAAFSMIPIWVAVFIPAILAKNKKIKKEGEVADVKNTLKKKHLLTLVIALLVLIMAVYVSIYLDN